Protein AF-A0A536EHP5-F1 (afdb_monomer)

Sequence (243 aa):
MDPLGVLEAVVALAIYPGGVFLAGLVVFAGRLARAPRWHAPRPRELAGLITIDLAVAGAPLPASPAGTLPPTAGTAPDLVVVALLVAASVVLVAPRRWDSRRLLSAAGATTAAALAVIATASLALTTITAHPGGEVAAVRAIAALAVLVAAPLLCGSPAGPQPGRRAALTGMALLGLSLLVPAGLAGWAAVAGAAAAGGATVAYVVVVSSTHALLARMQTLLSAACGALGAAAIVVVLVAGRA

Foldseek 3Di:
DDPVQVVVLVVLVVVPPLVVLLVVLLVLLCVLLVADAADDADPLLVLLSVLLSSLSLLALAQVRCLVVPDPPPDDRRFQVSSLVSLLSSLCSQPDVDDDPLLVLLNLLLVLLVVLLCVLQVDRHNLSSLAPDDPLSLVSLLLNLVSLLLSLCVSLPAPRHNHSSSSSSSLSSNLRSLSSNQHRPQDDVRSVVRNVVSSVSSSVSSSVCNNCVVVCVVCSNVSSVSSNVSSVVSVVSSVVVVVD

Nearest PDB structures (foldseek):
  5oge-assembly1_A  TM=2.491E-01  e=3.986E+00  Saccharomyces cerevisiae S288C
  6vbg-assembly2_B  TM=1.884E-01  e=2.670E+00  Escherichia coli

pLDDT: mean 76.88, std 14.07, range [38.16, 93.0]

Structure (mmCIF, N/CA/C/O backbone):
data_AF-A0A536EHP5-F1
#
_entry.id   AF-A0A536EHP5-F1
#
loop_
_atom_site.group_PDB
_atom_site.id
_atom_site.type_symbol
_atom_site.label_atom_id
_atom_site.label_alt_id
_atom_site.label_comp_id
_atom_site.label_asym_id
_atom_site.label_entity_id
_atom_site.label_seq_id
_atom_site.pdbx_PDB_ins_code
_atom_site.Cartn_x
_atom_site.Cartn_y
_atom_site.Cartn_z
_atom_site.occupancy
_atom_site.B_iso_or_equiv
_atom_site.auth_seq_id
_atom_site.auth_comp_id
_atom_site.auth_asym_id
_atom_site.auth_atom_id
_atom_site.pdbx_PDB_model_num
ATOM 1 N N . MET A 1 1 ? 25.561 -1.263 10.257 1.00 42.75 1 MET A N 1
ATOM 2 C CA . MET A 1 1 ? 24.633 -0.195 9.833 1.00 42.75 1 MET A CA 1
ATOM 3 C C . MET A 1 1 ? 25.493 1.003 9.502 1.00 42.75 1 MET A C 1
ATOM 5 O O . MET A 1 1 ? 26.267 1.399 10.363 1.00 42.75 1 MET A O 1
ATOM 9 N N . ASP A 1 2 ? 25.453 1.473 8.259 1.00 48.19 2 ASP A N 1
ATOM 10 C CA . ASP A 1 2 ? 26.321 2.555 7.792 1.00 48.19 2 ASP A CA 1
ATOM 11 C C . ASP A 1 2 ? 25.795 3.911 8.313 1.00 48.19 2 ASP A C 1
ATOM 13 O O . ASP A 1 2 ? 24.655 4.270 7.997 1.00 48.19 2 ASP A O 1
ATOM 17 N N . PRO A 1 3 ? 26.548 4.648 9.152 1.00 43.66 3 PRO A N 1
ATOM 18 C CA . PRO A 1 3 ? 26.120 5.944 9.682 1.00 43.66 3 PRO A CA 1
ATOM 19 C C . PRO A 1 3 ? 25.857 6.985 8.582 1.00 43.66 3 PRO A C 1
ATOM 21 O O . PRO A 1 3 ? 25.035 7.881 8.781 1.00 43.66 3 PRO A O 1
ATOM 24 N N . LEU A 1 4 ? 26.483 6.836 7.410 1.00 43.31 4 LEU A N 1
ATOM 25 C CA . LEU A 1 4 ? 26.225 7.671 6.235 1.00 43.31 4 LEU A CA 1
ATOM 26 C C . LEU A 1 4 ? 24.824 7.448 5.656 1.00 43.31 4 LEU A C 1
ATOM 28 O O . LEU A 1 4 ? 24.147 8.421 5.342 1.00 43.31 4 LEU A O 1
ATOM 32 N N . GLY A 1 5 ? 24.334 6.206 5.622 1.00 41.91 5 GLY A N 1
ATOM 33 C CA . GLY A 1 5 ? 22.981 5.900 5.139 1.00 41.91 5 GLY A CA 1
ATOM 34 C C . GLY A 1 5 ? 21.873 6.469 6.034 1.00 41.91 5 GLY A C 1
ATOM 35 O O . GLY A 1 5 ? 20.803 6.839 5.554 1.00 41.91 5 GLY A O 1
ATOM 36 N N . VAL A 1 6 ? 22.131 6.604 7.341 1.00 47.50 6 VAL A N 1
ATOM 37 C CA . VAL A 1 6 ? 21.204 7.275 8.271 1.00 47.50 6 VAL A CA 1
ATOM 38 C C . VAL A 1 6 ? 21.212 8.788 8.044 1.00 47.50 6 VAL A C 1
ATOM 40 O O . VAL A 1 6 ? 20.149 9.406 8.035 1.00 47.50 6 VAL A O 1
ATOM 43 N N . LEU A 1 7 ? 22.385 9.387 7.819 1.00 42.97 7 LEU A N 1
ATOM 44 C CA . LEU A 1 7 ? 22.509 10.814 7.520 1.00 42.97 7 LEU A CA 1
ATOM 45 C C . LEU A 1 7 ? 21.879 11.166 6.162 1.00 42.97 7 LEU A C 1
ATOM 47 O O . LEU A 1 7 ? 21.169 12.160 6.071 1.00 42.97 7 LEU A O 1
ATOM 51 N N . GLU A 1 8 ? 22.052 10.327 5.139 1.00 43.50 8 GLU A N 1
ATOM 52 C CA . GLU A 1 8 ? 21.390 10.475 3.838 1.00 43.50 8 GLU A CA 1
ATOM 53 C C . GLU A 1 8 ? 19.871 10.329 3.944 1.00 43.50 8 GLU A C 1
ATOM 55 O O . GLU A 1 8 ? 19.158 11.108 3.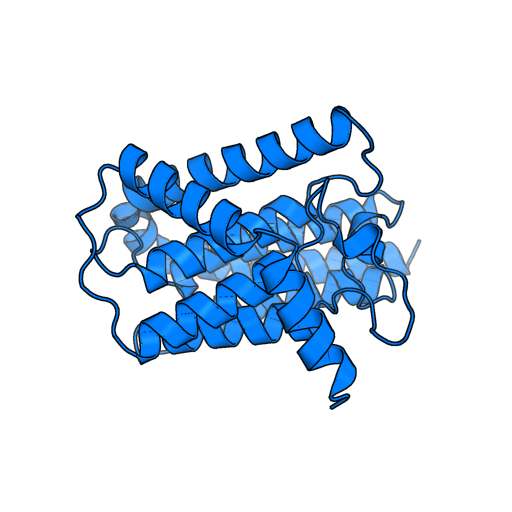325 1.00 43.50 8 GLU A O 1
ATOM 60 N N . ALA A 1 9 ? 19.349 9.420 4.774 1.00 44.44 9 ALA A N 1
ATOM 61 C CA . ALA A 1 9 ? 17.911 9.334 5.038 1.00 44.44 9 ALA A CA 1
ATOM 62 C C . ALA A 1 9 ? 17.370 10.600 5.731 1.00 44.44 9 ALA A C 1
ATOM 64 O O . ALA A 1 9 ? 16.273 11.055 5.412 1.00 44.44 9 ALA A O 1
ATOM 65 N N . VAL A 1 10 ? 18.145 11.206 6.638 1.00 52.22 10 VAL A N 1
ATOM 66 C CA . VAL A 1 10 ? 17.804 12.479 7.302 1.00 52.22 10 VAL A CA 1
ATOM 67 C C . VAL A 1 10 ? 17.894 13.665 6.333 1.00 52.22 10 VAL A C 1
ATOM 69 O O . VAL A 1 10 ? 17.055 14.561 6.371 1.00 52.22 10 VAL A O 1
ATOM 72 N N . VAL A 1 11 ? 18.870 13.671 5.427 1.00 48.75 11 VAL A N 1
ATOM 73 C CA . VAL A 1 11 ? 19.015 14.700 4.389 1.00 48.75 11 VAL A CA 1
ATOM 74 C C . VAL A 1 11 ? 17.947 14.535 3.302 1.00 48.75 11 VAL A C 1
ATOM 76 O O . VAL A 1 11 ? 17.366 15.524 2.871 1.00 48.75 11 VAL A O 1
ATOM 79 N N . ALA A 1 12 ? 17.587 13.308 2.926 1.00 47.28 12 ALA A N 1
ATOM 80 C CA . ALA A 1 12 ? 16.446 13.015 2.064 1.00 47.28 12 ALA A CA 1
ATOM 81 C C . ALA A 1 12 ? 15.121 13.420 2.730 1.00 47.28 12 ALA A C 1
ATOM 83 O O . ALA A 1 12 ? 14.252 13.945 2.047 1.00 47.28 12 ALA A O 1
ATOM 84 N N . LEU A 1 13 ? 14.990 13.276 4.054 1.00 47.19 13 LEU A N 1
ATOM 85 C CA . LEU A 1 13 ? 13.863 13.807 4.832 1.00 47.19 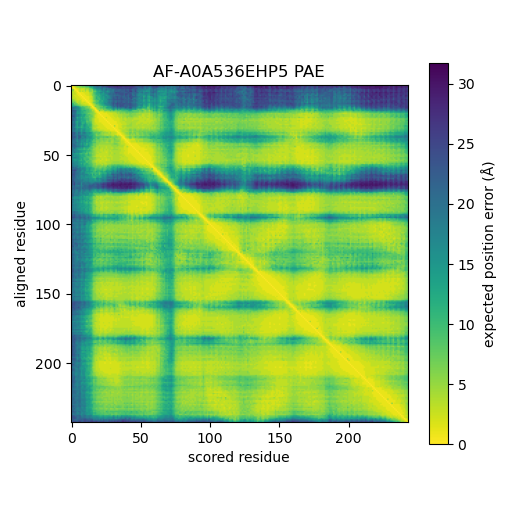13 LEU A CA 1
ATOM 86 C C . LEU A 1 13 ? 13.824 15.350 4.824 1.00 47.19 13 LEU A C 1
ATOM 88 O O . LEU A 1 13 ? 12.747 15.940 4.849 1.00 47.19 13 LEU A O 1
ATOM 92 N N . ALA A 1 14 ? 14.987 16.009 4.773 1.00 46.22 14 ALA A N 1
ATOM 93 C CA . ALA A 1 14 ? 15.103 17.469 4.720 1.00 46.22 14 ALA A CA 1
ATOM 94 C C . ALA A 1 14 ? 14.910 18.054 3.304 1.00 46.22 14 ALA A C 1
ATOM 96 O O . ALA A 1 14 ? 14.426 19.176 3.169 1.00 46.22 14 ALA A O 1
ATOM 97 N N . ILE A 1 15 ? 15.283 17.312 2.255 1.00 44.66 15 ILE A N 1
ATOM 98 C CA . ILE A 1 15 ? 15.249 17.749 0.848 1.00 44.66 15 ILE A CA 1
ATOM 99 C C . ILE A 1 15 ? 13.976 17.272 0.135 1.00 44.66 15 ILE A C 1
ATOM 101 O O . ILE A 1 15 ? 13.478 17.961 -0.757 1.00 44.66 15 ILE A O 1
ATOM 105 N N . TYR A 1 16 ? 13.420 16.121 0.522 1.00 52.09 16 TYR A N 1
ATOM 106 C CA . TYR A 1 16 ? 12.213 15.568 -0.076 1.00 52.09 16 TYR A CA 1
ATOM 107 C C . TYR A 1 16 ? 11.035 15.620 0.895 1.00 52.09 16 TYR A C 1
ATOM 109 O O . TYR A 1 16 ? 11.045 14.965 1.938 1.00 52.09 16 TYR A O 1
ATOM 117 N N . PRO A 1 17 ? 9.954 16.327 0.542 1.00 53.06 17 PRO A N 1
ATOM 118 C CA . PRO A 1 17 ? 8.811 16.481 1.412 1.00 53.06 17 PRO A CA 1
ATOM 119 C C . PRO A 1 17 ? 7.884 15.257 1.291 1.00 53.06 17 PRO A C 1
ATOM 121 O O . PRO A 1 17 ? 6.675 15.415 1.142 1.00 53.06 17 PRO A O 1
ATOM 124 N N . GLY A 1 18 ? 8.428 14.032 1.350 1.00 55.44 18 GLY A N 1
ATOM 125 C CA . GLY A 1 18 ? 7.653 12.783 1.383 1.00 55.44 18 GLY A CA 1
ATOM 126 C C . GLY A 1 18 ? 6.632 12.801 2.523 1.00 55.44 18 GLY A C 1
ATOM 127 O O . GLY A 1 18 ? 5.462 12.473 2.315 1.00 55.44 18 GLY A O 1
ATOM 128 N N . GLY A 1 19 ? 7.033 13.364 3.664 1.00 62.31 19 GLY A N 1
ATOM 129 C CA . GLY A 1 19 ? 6.160 13.607 4.806 1.00 62.31 19 GLY A CA 1
ATOM 130 C C . GLY A 1 19 ? 5.128 14.691 4.586 1.00 62.31 19 GLY A C 1
ATOM 131 O O . GLY A 1 19 ? 4.012 14.560 5.077 1.00 62.31 19 GLY A O 1
ATOM 132 N N . VAL A 1 20 ? 5.422 15.724 3.793 1.00 66.81 20 VAL A N 1
ATOM 133 C CA . VAL A 1 20 ? 4.422 16.748 3.441 1.00 66.81 20 VAL A CA 1
ATOM 134 C C . VAL A 1 20 ? 3.433 16.200 2.420 1.00 66.81 20 VAL A C 1
ATOM 136 O O . VAL A 1 20 ? 2.243 16.477 2.528 1.00 66.81 20 VAL A O 1
ATOM 139 N N . PHE A 1 21 ? 3.892 15.399 1.456 1.00 71.06 21 PHE A N 1
ATOM 140 C CA . PHE A 1 21 ? 3.025 14.732 0.492 1.00 71.06 21 PHE A CA 1
ATOM 141 C C . PHE A 1 21 ? 2.098 13.754 1.212 1.00 71.06 21 PHE A C 1
ATOM 143 O O . PHE A 1 21 ? 0.878 13.856 1.085 1.00 71.06 21 PHE A O 1
ATOM 150 N N . LEU A 1 22 ? 2.652 12.883 2.060 1.00 77.19 22 LEU A N 1
ATOM 151 C CA . LEU A 1 22 ? 1.877 11.975 2.896 1.00 77.19 22 LEU A CA 1
ATOM 152 C C . LEU A 1 22 ? 0.925 12.742 3.822 1.00 77.19 22 LEU A C 1
ATOM 154 O O . LEU A 1 22 ? -0.260 12.421 3.867 1.00 77.19 22 LEU A O 1
ATOM 158 N N . ALA A 1 23 ? 1.392 13.782 4.516 1.00 78.38 23 ALA A N 1
ATOM 159 C CA . ALA A 1 23 ? 0.546 14.614 5.370 1.00 78.38 23 ALA A CA 1
ATOM 160 C C . ALA A 1 23 ? -0.586 15.273 4.573 1.00 78.38 23 ALA A C 1
ATOM 162 O O . ALA A 1 23 ? -1.730 15.277 5.027 1.00 78.38 23 ALA A O 1
ATOM 163 N N . GLY A 1 24 ? -0.298 15.769 3.370 1.00 81.12 24 GLY A N 1
ATOM 164 C CA . GLY A 1 24 ? -1.276 16.323 2.442 1.00 81.12 24 GLY A CA 1
ATOM 165 C C . GLY A 1 24 ? -2.348 15.302 2.074 1.00 81.12 24 GLY A C 1
ATOM 166 O O . GLY A 1 24 ? -3.536 15.588 2.228 1.00 81.12 24 GLY A O 1
ATOM 167 N N . LEU A 1 25 ? -1.949 14.088 1.682 1.00 84.25 25 LEU A N 1
ATOM 168 C CA . LEU A 1 25 ? -2.874 12.992 1.380 1.00 84.25 25 LEU A CA 1
ATOM 169 C C . LEU A 1 25 ? -3.725 12.617 2.597 1.00 84.25 25 LEU A C 1
ATOM 171 O O . LEU A 1 25 ? -4.942 12.489 2.477 1.00 84.25 25 LEU A O 1
ATOM 175 N N . VAL A 1 26 ? -3.112 12.489 3.776 1.00 84.62 26 VAL A N 1
ATOM 176 C CA . VAL A 1 26 ? -3.806 12.143 5.024 1.00 84.62 26 VAL A CA 1
ATOM 177 C C . VAL A 1 26 ? -4.832 13.221 5.395 1.00 84.62 26 VAL A C 1
ATOM 179 O O . VAL A 1 26 ? -5.967 12.900 5.761 1.00 84.62 26 VAL A O 1
ATOM 182 N N . VAL A 1 27 ? -4.471 14.504 5.284 1.00 85.50 27 VAL A N 1
ATOM 183 C CA . VAL A 1 27 ? -5.372 15.635 5.555 1.00 85.50 27 VAL A CA 1
ATOM 184 C C . VAL A 1 27 ? -6.509 15.675 4.536 1.00 85.50 27 VAL A C 1
ATOM 186 O O . VAL A 1 27 ? -7.670 15.817 4.923 1.00 85.50 27 VAL A O 1
ATOM 189 N N . PHE A 1 28 ? -6.203 15.528 3.248 1.00 85.88 28 PHE A N 1
ATOM 190 C CA . PHE A 1 28 ? -7.188 15.615 2.174 1.00 85.88 28 PHE A CA 1
ATOM 191 C C . PHE A 1 28 ? -8.177 14.443 2.215 1.00 85.88 28 PHE A C 1
ATOM 193 O O . PHE A 1 28 ? -9.391 14.659 2.223 1.00 85.88 28 PHE A O 1
ATOM 200 N N . ALA A 1 29 ? -7.678 13.215 2.371 1.00 84.81 29 ALA A N 1
ATOM 201 C CA . ALA A 1 29 ? -8.506 12.031 2.569 1.00 84.81 29 ALA A CA 1
ATOM 202 C C . ALA A 1 29 ? -9.351 12.137 3.846 1.00 84.81 29 ALA A C 1
ATOM 204 O O . ALA A 1 29 ? -10.539 11.825 3.825 1.00 84.81 29 ALA A O 1
ATOM 205 N N . GLY A 1 30 ? -8.778 12.638 4.946 1.00 82.44 30 GLY A N 1
ATOM 206 C CA . GLY A 1 30 ? -9.507 12.862 6.194 1.00 82.44 30 GLY A CA 1
ATOM 207 C C . GLY A 1 30 ? -10.654 13.866 6.049 1.00 82.44 30 GLY A C 1
ATOM 208 O O . GLY A 1 30 ? -11.739 13.632 6.583 1.00 82.44 30 GLY A O 1
ATOM 209 N N . ARG A 1 31 ? -10.442 14.955 5.300 1.00 85.62 31 ARG A N 1
ATOM 210 C CA . ARG A 1 31 ? -11.486 15.946 4.998 1.00 85.62 31 ARG A CA 1
ATOM 211 C C . ARG A 1 31 ? -12.605 15.347 4.148 1.00 85.62 31 ARG A C 1
ATOM 213 O O . ARG A 1 31 ? -13.770 15.494 4.508 1.00 85.62 31 ARG A O 1
ATOM 220 N N . LEU A 1 32 ? -12.265 14.641 3.070 1.00 87.12 32 LEU A N 1
ATOM 221 C CA . LEU A 1 32 ? -13.251 14.010 2.184 1.00 87.12 32 LEU A CA 1
ATOM 222 C C . LEU A 1 32 ? -14.043 12.899 2.881 1.00 87.12 32 LEU A C 1
ATOM 224 O O . LEU A 1 32 ? -15.253 12.797 2.705 1.00 87.12 32 LEU A O 1
ATOM 228 N N . ALA A 1 33 ? -13.386 12.121 3.740 1.00 82.75 33 ALA A N 1
ATOM 229 C CA . ALA A 1 33 ? -14.023 11.090 4.551 1.00 82.75 33 ALA A CA 1
ATOM 230 C C . ALA A 1 33 ? -14.828 11.649 5.743 1.00 82.75 33 ALA A C 1
ATOM 232 O O . ALA A 1 33 ? -15.338 10.864 6.541 1.00 82.75 33 ALA A O 1
ATOM 233 N N . ARG A 1 34 ? -14.924 12.983 5.898 1.00 84.44 34 ARG A N 1
ATOM 234 C CA . ARG A 1 34 ? -15.576 13.674 7.032 1.00 84.44 34 ARG A CA 1
ATOM 235 C C . ARG A 1 34 ? -15.114 13.147 8.388 1.00 84.44 34 ARG A C 1
ATOM 237 O O . ARG A 1 34 ? -15.888 12.994 9.332 1.00 84.44 34 ARG A O 1
ATOM 244 N N . ALA A 1 35 ? -13.836 12.821 8.462 1.00 80.94 35 ALA A N 1
ATOM 245 C CA . ALA A 1 35 ? -13.298 12.085 9.576 1.00 80.94 35 ALA A CA 1
ATOM 246 C C . ALA A 1 35 ? -13.104 13.025 10.788 1.00 80.94 35 ALA A C 1
ATOM 248 O O . ALA A 1 35 ? -12.778 14.203 10.606 1.00 80.94 35 ALA A O 1
ATOM 249 N N . PRO A 1 36 ? -13.284 12.543 12.033 1.00 80.19 36 PRO A N 1
ATOM 250 C CA . PRO A 1 36 ? -13.193 13.387 13.221 1.00 80.19 36 PRO A CA 1
ATOM 251 C C . PRO A 1 36 ? -11.824 14.066 13.335 1.00 80.19 36 PRO A C 1
ATOM 253 O O . PRO A 1 36 ? -10.807 13.522 12.871 1.00 80.19 36 PRO A O 1
ATOM 256 N N . ARG A 1 37 ? -11.822 15.248 13.972 1.00 79.19 37 ARG A N 1
ATOM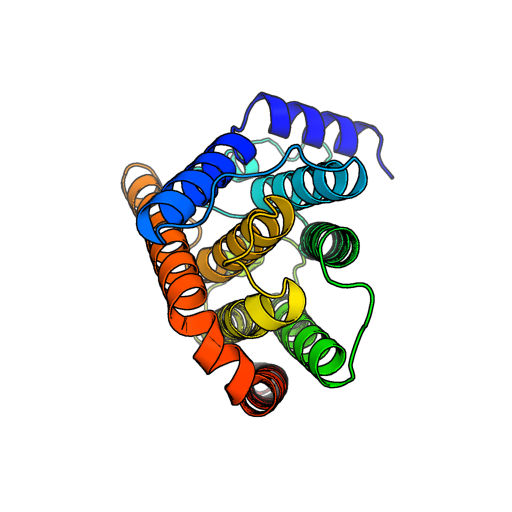 257 C CA . ARG A 1 37 ? -10.609 16.017 14.285 1.00 79.19 37 ARG A CA 1
ATOM 258 C C . ARG A 1 37 ? -9.656 15.165 15.121 1.00 79.19 37 ARG A C 1
ATOM 260 O O . ARG A 1 37 ? -10.090 14.386 15.970 1.00 79.19 37 ARG A O 1
ATOM 267 N N . TRP A 1 38 ? -8.363 15.313 14.853 1.00 80.56 38 TRP A N 1
ATOM 268 C CA . TRP A 1 38 ? -7.336 14.524 15.522 1.00 80.56 38 TRP A CA 1
ATOM 269 C C . TRP A 1 38 ? -7.232 14.870 16.997 1.00 80.56 38 TRP A C 1
ATOM 271 O O . TRP A 1 38 ? -7.558 15.974 17.434 1.00 80.56 38 TRP A O 1
ATOM 281 N N . HIS A 1 39 ? -6.740 13.903 17.754 1.00 81.81 39 HIS A N 1
ATOM 282 C CA . HIS A 1 39 ? -6.236 14.144 19.094 1.00 81.81 39 HIS A CA 1
ATOM 283 C C . HIS A 1 39 ? -4.739 14.438 19.027 1.00 81.81 39 HIS A C 1
ATOM 285 O O . HIS A 1 39 ? -4.083 14.116 18.032 1.00 81.81 39 HIS A O 1
ATOM 291 N N . ALA A 1 40 ? -4.197 15.030 20.092 1.00 82.31 40 ALA A N 1
ATOM 292 C CA . ALA A 1 40 ? -2.754 15.161 20.231 1.00 82.31 40 ALA A CA 1
ATOM 293 C C . ALA A 1 40 ? -2.113 13.758 20.159 1.00 82.31 40 ALA A C 1
ATOM 295 O O . ALA A 1 40 ? -2.522 12.871 20.921 1.00 82.31 40 ALA A O 1
ATOM 296 N N . PRO A 1 41 ? -1.165 13.526 19.232 1.00 81.19 41 PRO A N 1
ATOM 297 C CA . PRO A 1 41 ? -0.592 12.206 19.026 1.00 81.19 41 PRO A CA 1
ATOM 298 C C . PRO A 1 41 ? 0.234 11.793 20.243 1.00 81.19 41 PRO A C 1
ATOM 300 O O . PRO A 1 41 ? 1.009 12.572 20.798 1.00 81.19 41 PRO A O 1
ATOM 303 N N . ARG A 1 42 ? 0.082 10.536 20.661 1.00 86.81 42 ARG A N 1
ATOM 304 C CA . ARG A 1 42 ? 0.903 9.966 21.742 1.00 86.81 42 ARG A CA 1
ATOM 305 C C . ARG A 1 42 ? 2.338 9.721 21.245 1.00 86.81 42 ARG A C 1
ATOM 307 O O . ARG A 1 42 ? 2.509 9.488 20.051 1.00 86.81 42 ARG A O 1
ATOM 314 N N . PRO A 1 43 ? 3.362 9.635 22.119 1.00 86.50 43 PRO A N 1
ATOM 315 C CA . PRO A 1 43 ? 4.749 9.374 21.699 1.00 86.50 43 PRO A CA 1
ATOM 316 C C . PRO A 1 43 ? 4.903 8.134 20.805 1.00 86.50 43 PRO A C 1
ATOM 318 O O . PRO A 1 43 ? 5.621 8.144 19.810 1.00 86.50 43 PRO A O 1
ATOM 321 N N . ARG A 1 44 ? 4.147 7.075 21.113 1.00 86.12 44 ARG A N 1
ATOM 322 C CA . ARG A 1 44 ? 4.092 5.853 20.302 1.00 86.12 44 ARG A CA 1
ATOM 323 C C . ARG A 1 44 ? 3.488 6.086 18.909 1.00 86.12 44 ARG A C 1
ATOM 325 O O . ARG A 1 44 ? 3.948 5.490 17.944 1.00 86.12 44 ARG A O 1
ATOM 332 N N . GLU A 1 45 ? 2.473 6.942 18.798 1.00 84.56 45 GLU A N 1
ATOM 333 C CA . GLU A 1 45 ? 1.868 7.308 17.511 1.00 84.56 45 GLU A CA 1
ATOM 334 C C . GLU A 1 45 ? 2.792 8.223 16.707 1.00 84.56 45 GLU A C 1
ATOM 336 O O . GLU A 1 45 ? 2.884 8.048 15.500 1.00 84.56 45 GLU A O 1
ATOM 341 N N . LEU A 1 46 ? 3.524 9.130 17.363 1.00 85.94 46 LEU A N 1
ATOM 342 C CA . LEU A 1 46 ? 4.569 9.940 16.729 1.00 85.94 46 LEU A CA 1
ATOM 343 C C . LEU A 1 46 ? 5.668 9.063 16.125 1.00 85.94 46 LEU A C 1
ATOM 345 O O . LEU A 1 46 ? 6.001 9.234 14.959 1.00 85.94 46 LEU A O 1
ATOM 349 N N . ALA A 1 47 ? 6.168 8.067 16.861 1.00 85.94 47 ALA A N 1
ATOM 350 C CA . ALA A 1 47 ? 7.120 7.101 16.312 1.00 85.94 47 ALA A CA 1
ATOM 351 C C . ALA A 1 47 ? 6.529 6.325 15.116 1.00 85.94 47 ALA A C 1
ATOM 353 O O . ALA A 1 47 ? 7.207 6.093 14.116 1.00 85.94 47 ALA A O 1
ATOM 354 N N . GLY A 1 48 ? 5.243 5.968 15.184 1.00 84.94 48 GLY A N 1
ATOM 355 C CA . GLY A 1 48 ? 4.516 5.352 14.072 1.00 84.94 48 GLY A CA 1
ATOM 356 C C . GLY A 1 48 ? 4.389 6.257 12.840 1.00 84.94 48 GLY A C 1
ATOM 357 O O . GLY A 1 48 ? 4.491 5.776 11.714 1.00 84.94 48 GLY A O 1
ATOM 358 N N . LEU A 1 49 ? 4.194 7.561 13.049 1.00 84.81 49 LEU A N 1
ATOM 359 C CA . LEU A 1 49 ? 4.140 8.576 11.996 1.00 84.81 49 LEU A CA 1
ATOM 360 C C . LEU A 1 49 ? 5.508 8.774 11.339 1.00 84.81 49 LEU A C 1
ATOM 362 O O . LEU A 1 49 ? 5.594 8.770 10.120 1.00 84.81 49 LEU A O 1
ATOM 366 N N . ILE A 1 50 ? 6.571 8.874 12.138 1.00 84.56 50 ILE A N 1
ATOM 367 C CA . ILE A 1 50 ? 7.944 9.017 11.637 1.00 84.56 50 ILE A CA 1
ATOM 368 C C . ILE A 1 50 ? 8.348 7.784 10.821 1.00 84.56 50 ILE A C 1
ATOM 370 O O . ILE A 1 50 ? 8.902 7.906 9.737 1.00 84.56 50 ILE A O 1
ATOM 374 N N . THR A 1 51 ? 8.040 6.580 11.307 1.00 85.56 51 THR A N 1
ATOM 375 C CA . THR A 1 51 ? 8.395 5.338 10.600 1.00 85.56 51 THR A CA 1
ATOM 376 C C . THR A 1 51 ? 7.665 5.181 9.268 1.00 85.56 51 THR A C 1
ATOM 378 O O . THR A 1 51 ? 8.299 4.797 8.288 1.00 85.56 51 THR A O 1
ATOM 381 N N . ILE A 1 52 ? 6.367 5.505 9.188 1.00 86.31 52 ILE A N 1
ATOM 382 C CA . ILE A 1 52 ? 5.657 5.452 7.899 1.00 86.31 52 ILE A CA 1
ATOM 383 C C . ILE A 1 52 ? 6.106 6.562 6.953 1.00 86.31 52 ILE A C 1
ATOM 385 O O . ILE A 1 52 ? 6.170 6.332 5.750 1.00 86.31 52 ILE A O 1
ATOM 389 N N . ASP A 1 53 ? 6.443 7.735 7.482 1.00 83.69 53 ASP A N 1
ATOM 390 C CA . ASP A 1 53 ? 6.985 8.829 6.687 1.00 83.69 53 ASP A CA 1
ATOM 391 C C . ASP A 1 53 ? 8.306 8.420 6.020 1.00 83.69 53 ASP A C 1
ATOM 393 O O . ASP A 1 53 ? 8.432 8.464 4.798 1.00 83.69 53 ASP A O 1
ATOM 397 N N . LEU A 1 54 ? 9.236 7.858 6.799 1.00 79.06 54 LEU A N 1
ATOM 398 C CA . LEU A 1 54 ? 10.487 7.301 6.278 1.00 79.06 54 LEU A CA 1
ATOM 399 C C . LEU A 1 54 ? 10.247 6.192 5.238 1.00 79.06 54 LEU A C 1
ATOM 401 O O . LEU A 1 54 ? 10.939 6.141 4.223 1.00 79.06 54 LEU A O 1
ATOM 405 N N . ALA A 1 55 ? 9.249 5.326 5.450 1.00 81.44 55 ALA A N 1
ATOM 406 C CA . ALA A 1 55 ? 8.896 4.287 4.481 1.00 81.44 55 ALA A CA 1
ATOM 407 C C . ALA A 1 55 ? 8.390 4.876 3.153 1.00 81.44 55 ALA A C 1
ATOM 409 O O . ALA A 1 55 ? 8.746 4.391 2.081 1.00 81.44 55 ALA A O 1
ATOM 410 N N . VAL A 1 56 ? 7.564 5.925 3.219 1.00 78.12 56 VAL A N 1
ATOM 411 C CA . VAL A 1 56 ? 7.006 6.612 2.047 1.00 78.12 56 VAL A CA 1
ATOM 412 C C . VAL A 1 56 ? 8.061 7.455 1.334 1.00 78.12 56 VAL A C 1
ATOM 414 O O . VAL A 1 56 ? 8.056 7.510 0.107 1.00 78.12 56 VAL A O 1
ATOM 417 N N . ALA A 1 57 ? 8.998 8.059 2.064 1.00 73.31 57 ALA A N 1
ATOM 418 C CA . ALA A 1 57 ? 10.151 8.733 1.476 1.00 73.31 57 ALA A CA 1
ATOM 419 C C . ALA A 1 57 ? 11.012 7.763 0.642 1.00 73.31 57 ALA A C 1
ATOM 421 O O . ALA A 1 57 ? 11.534 8.148 -0.401 1.00 73.31 57 ALA A O 1
ATOM 422 N N . GLY A 1 58 ? 11.089 6.493 1.057 1.00 69.19 58 GLY A N 1
ATOM 423 C CA . GLY A 1 58 ? 11.721 5.409 0.299 1.00 69.19 58 GLY A CA 1
ATOM 424 C C . GLY A 1 58 ? 10.874 4.830 -0.845 1.00 69.19 58 GLY A C 1
ATOM 425 O O . GLY A 1 58 ? 11.343 3.945 -1.557 1.00 69.19 58 GLY A O 1
ATOM 426 N N . ALA A 1 59 ? 9.634 5.284 -1.048 1.00 68.19 59 ALA A N 1
ATOM 427 C CA . ALA A 1 59 ? 8.780 4.773 -2.116 1.00 68.19 59 ALA A CA 1
ATOM 428 C C . ALA A 1 59 ? 9.275 5.233 -3.504 1.00 68.19 59 ALA A C 1
ATOM 430 O O . ALA A 1 59 ? 9.621 6.407 -3.674 1.00 68.19 59 ALA A O 1
ATOM 431 N N . PRO A 1 60 ? 9.220 4.371 -4.538 1.00 59.47 60 PRO A N 1
ATOM 432 C CA . PRO A 1 60 ? 9.562 4.717 -5.916 1.00 59.47 60 PRO A CA 1
ATOM 433 C C . PRO A 1 60 ? 8.413 5.499 -6.571 1.00 59.47 60 PRO A C 1
ATOM 435 O O . PRO A 1 60 ? 7.836 5.072 -7.568 1.00 59.47 60 PRO A O 1
ATOM 438 N N . LEU A 1 61 ? 8.019 6.629 -5.985 1.00 64.25 61 LEU A N 1
ATOM 439 C CA . LEU A 1 61 ? 7.036 7.513 -6.602 1.00 64.25 61 LEU A CA 1
ATOM 440 C C . LEU A 1 61 ? 7.683 8.259 -7.779 1.00 64.25 61 LEU A C 1
ATOM 442 O O . LEU A 1 61 ? 8.827 8.710 -7.658 1.00 64.25 61 LEU A O 1
ATOM 446 N N . PRO A 1 62 ? 6.974 8.437 -8.907 1.00 54.59 62 PRO A N 1
ATOM 447 C CA . PRO A 1 62 ? 7.452 9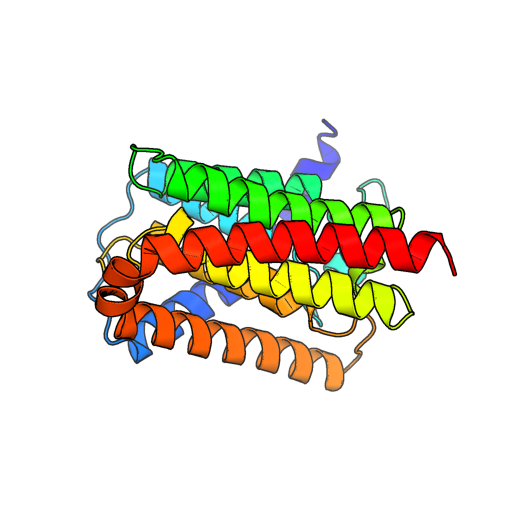.309 -9.973 1.00 54.59 62 PRO A CA 1
ATOM 448 C C . PRO A 1 62 ? 7.681 10.720 -9.423 1.00 54.59 62 PRO A C 1
ATOM 450 O O . PRO A 1 62 ? 6.884 11.200 -8.621 1.00 54.59 62 PRO A O 1
ATOM 453 N N . ALA A 1 63 ? 8.764 11.373 -9.848 1.00 50.50 63 ALA A N 1
ATOM 454 C CA . ALA A 1 63 ? 9.252 12.645 -9.297 1.00 50.50 63 ALA A CA 1
ATOM 455 C C . ALA A 1 63 ? 9.836 12.583 -7.865 1.00 50.50 63 ALA A C 1
ATOM 457 O O . ALA A 1 63 ? 10.159 13.628 -7.300 1.00 50.50 63 ALA A O 1
ATOM 458 N N . SER A 1 64 ? 10.057 11.385 -7.307 1.00 54.72 64 SER A N 1
ATOM 459 C CA . SER A 1 64 ? 10.915 11.224 -6.129 1.00 54.72 64 SER A CA 1
ATOM 460 C C . SER A 1 64 ? 12.396 11.433 -6.492 1.00 54.72 64 SER A C 1
ATOM 462 O O . SER A 1 64 ? 12.887 10.793 -7.427 1.00 54.72 64 SER A O 1
ATOM 464 N N . PRO A 1 65 ? 13.152 12.267 -5.749 1.00 47.78 65 PRO A N 1
ATOM 465 C CA . PRO A 1 65 ? 14.581 12.476 -5.938 1.00 47.78 65 PRO A CA 1
ATOM 466 C C . PRO A 1 65 ? 15.398 11.245 -5.533 1.00 47.78 65 PRO A C 1
ATOM 468 O O . PRO A 1 65 ? 16.601 11.225 -5.773 1.00 47.78 65 PRO A O 1
ATOM 471 N N . ALA A 1 66 ? 14.770 10.191 -4.989 1.00 50.78 66 ALA A N 1
ATOM 472 C CA . ALA A 1 66 ? 15.418 8.902 -4.746 1.00 50.78 66 ALA A CA 1
ATOM 473 C C . ALA A 1 66 ? 16.043 8.299 -6.021 1.00 50.78 66 ALA A C 1
ATOM 475 O O . ALA A 1 66 ? 16.974 7.508 -5.924 1.00 50.78 66 ALA A O 1
ATOM 476 N N . GLY A 1 67 ? 15.560 8.682 -7.211 1.00 46.06 67 GLY A N 1
ATOM 477 C CA . GLY A 1 67 ? 16.159 8.290 -8.491 1.00 46.06 67 GLY A CA 1
ATOM 478 C C . GLY A 1 67 ? 17.324 9.170 -8.970 1.00 46.06 67 GLY A C 1
ATOM 479 O O . GLY A 1 67 ? 18.012 8.781 -9.907 1.00 46.06 67 GLY A O 1
ATOM 480 N N . THR A 1 68 ? 17.540 10.347 -8.372 1.00 44.75 68 THR A N 1
ATOM 481 C CA . THR A 1 68 ? 18.549 11.340 -8.802 1.00 44.75 68 THR A CA 1
ATOM 482 C C . THR A 1 68 ? 19.652 11.580 -7.776 1.00 44.75 68 THR A C 1
ATOM 484 O O . THR A 1 68 ? 20.630 12.259 -8.083 1.00 44.75 68 THR A O 1
ATOM 487 N N . LEU A 1 69 ? 19.503 11.058 -6.557 1.00 43.25 69 LEU A N 1
ATOM 488 C CA . LEU A 1 69 ? 20.590 11.032 -5.586 1.00 43.25 69 LEU A CA 1
ATOM 489 C C . LEU A 1 69 ? 21.647 10.038 -6.091 1.00 43.25 69 LEU A C 1
ATOM 491 O O . LEU A 1 69 ? 21.297 8.902 -6.423 1.00 43.25 69 LEU A O 1
ATOM 495 N N . PRO A 1 70 ? 22.917 10.455 -6.228 1.00 39.41 70 PRO A N 1
ATOM 496 C CA . PRO A 1 70 ? 23.953 9.560 -6.713 1.00 39.41 70 PRO A CA 1
ATOM 497 C C . PRO A 1 70 ? 24.077 8.363 -5.758 1.00 39.41 70 PRO A C 1
ATOM 499 O O . PRO A 1 70 ? 23.972 8.549 -4.544 1.00 39.41 70 PRO A O 1
ATOM 502 N N . PRO A 1 71 ? 24.341 7.140 -6.251 1.00 49.72 71 PRO A N 1
ATOM 503 C CA . PRO A 1 71 ? 24.761 6.055 -5.383 1.00 49.72 71 PRO A CA 1
ATOM 504 C C . PRO A 1 71 ? 26.211 6.339 -4.980 1.00 49.72 71 PRO A C 1
ATOM 506 O O . PRO A 1 71 ? 27.141 5.774 -5.545 1.00 49.72 71 PRO A O 1
ATOM 509 N N . THR A 1 72 ? 26.440 7.283 -4.069 1.00 43.34 72 THR A N 1
ATOM 510 C CA . THR A 1 72 ? 27.799 7.561 -3.582 1.00 43.34 72 THR A CA 1
ATOM 511 C C . THR A 1 72 ? 28.215 6.625 -2.452 1.00 43.34 72 THR A C 1
ATOM 513 O O . THR A 1 72 ? 29.412 6.447 -2.256 1.00 43.34 72 THR A O 1
ATOM 516 N N . ALA A 1 73 ? 27.264 5.959 -1.783 1.00 38.16 73 ALA A N 1
ATOM 517 C CA . ALA A 1 73 ? 27.517 4.816 -0.890 1.00 38.16 73 ALA A CA 1
ATOM 518 C C . ALA A 1 73 ? 26.239 4.077 -0.426 1.00 38.16 73 ALA A C 1
ATOM 520 O O . ALA A 1 73 ? 26.333 2.950 0.056 1.00 38.16 73 ALA A O 1
ATOM 521 N N . GLY A 1 74 ? 25.048 4.676 -0.553 1.00 40.75 74 GLY A N 1
ATOM 522 C CA . GLY A 1 74 ? 23.786 4.081 -0.108 1.00 40.75 74 GLY A CA 1
ATOM 523 C C . GLY A 1 74 ? 23.089 3.245 -1.183 1.00 40.75 74 GLY A C 1
ATOM 524 O O . GLY A 1 74 ? 22.903 3.685 -2.318 1.00 40.75 74 GLY A O 1
ATOM 525 N N . THR A 1 75 ? 22.666 2.032 -0.828 1.00 46.47 75 THR A N 1
ATOM 526 C CA . THR A 1 75 ? 21.753 1.213 -1.637 1.00 46.47 75 THR A CA 1
ATOM 527 C C . THR A 1 75 ? 20.476 1.998 -1.947 1.00 46.47 75 THR A C 1
ATOM 529 O O . THR A 1 75 ? 19.883 2.580 -1.037 1.00 46.47 75 THR A O 1
ATOM 532 N N . ALA A 1 76 ? 20.026 1.968 -3.208 1.00 52.94 76 ALA A N 1
ATOM 533 C CA . ALA A 1 76 ? 18.664 2.343 -3.608 1.00 52.94 76 ALA A CA 1
ATOM 534 C C . ALA A 1 76 ? 17.627 1.815 -2.592 1.00 52.94 76 ALA A C 1
ATOM 536 O O . ALA A 1 76 ? 17.902 0.788 -1.966 1.00 52.94 76 ALA A O 1
ATOM 537 N N . PRO A 1 77 ? 16.452 2.458 -2.417 1.00 59.84 77 PRO A N 1
ATOM 538 C CA . PRO A 1 77 ? 15.502 2.064 -1.378 1.00 59.84 77 PRO A CA 1
ATOM 539 C C . PRO A 1 77 ? 15.219 0.557 -1.420 1.00 59.84 77 PRO A C 1
ATOM 541 O O . PRO A 1 77 ? 14.653 0.035 -2.387 1.00 59.84 77 PRO A O 1
ATOM 544 N N . ASP A 1 78 ? 15.674 -0.126 -0.369 1.00 68.06 78 ASP A N 1
ATOM 545 C CA . ASP A 1 78 ? 15.570 -1.569 -0.198 1.00 68.06 78 ASP A CA 1
ATOM 546 C C . ASP A 1 78 ? 14.160 -1.907 0.293 1.00 68.06 78 ASP A C 1
ATOM 548 O O . ASP A 1 78 ? 13.686 -1.377 1.307 1.00 68.06 78 ASP A O 1
ATOM 552 N N . LEU A 1 79 ? 13.485 -2.807 -0.424 1.00 69.25 79 LEU A N 1
ATOM 553 C CA . LEU A 1 79 ? 12.162 -3.303 -0.068 1.00 69.25 79 LEU A CA 1
ATOM 554 C C . LEU A 1 79 ? 12.130 -3.862 1.358 1.00 69.25 79 LEU A C 1
ATOM 556 O O . LEU A 1 79 ? 11.119 -3.700 2.038 1.00 69.25 79 LEU A O 1
ATOM 560 N N . VAL A 1 80 ? 13.219 -4.467 1.841 1.00 74.88 80 VAL A N 1
ATOM 561 C CA . VAL A 1 80 ? 13.318 -4.976 3.217 1.00 74.88 80 VAL A CA 1
ATOM 562 C C . VAL A 1 80 ? 13.244 -3.831 4.218 1.00 74.88 80 VAL A C 1
ATOM 564 O O . VAL A 1 80 ? 12.475 -3.906 5.175 1.00 74.88 80 VAL A O 1
ATOM 567 N N . VAL A 1 81 ? 13.988 -2.748 3.990 1.00 76.44 81 VAL A N 1
ATOM 568 C CA . VAL A 1 81 ? 13.980 -1.573 4.873 1.00 76.44 81 VAL A CA 1
ATOM 569 C C . VAL A 1 81 ? 12.600 -0.917 4.872 1.00 76.44 81 VAL A C 1
ATOM 571 O O . VAL A 1 81 ? 12.049 -0.649 5.940 1.00 76.44 81 VAL A O 1
ATOM 574 N N . VAL A 1 82 ? 11.995 -0.731 3.695 1.00 78.50 82 VAL A N 1
ATOM 575 C CA . VAL A 1 82 ? 10.636 -0.179 3.574 1.00 78.50 82 VAL A CA 1
ATOM 576 C C . VAL A 1 82 ? 9.618 -1.081 4.279 1.00 78.50 82 VAL A C 1
ATOM 578 O O . VAL A 1 82 ? 8.804 -0.592 5.062 1.00 78.50 82 VAL A O 1
ATOM 581 N N . ALA A 1 83 ? 9.688 -2.399 4.081 1.00 81.44 83 ALA A N 1
ATOM 582 C CA . ALA A 1 83 ? 8.801 -3.358 4.733 1.00 81.44 83 ALA A CA 1
ATOM 583 C C . ALA A 1 83 ? 8.958 -3.348 6.261 1.00 81.44 83 ALA A C 1
ATOM 585 O O . ALA A 1 83 ? 7.955 -3.389 6.975 1.00 81.44 83 ALA A O 1
ATOM 586 N N . LEU A 1 84 ? 10.188 -3.237 6.776 1.00 84.38 84 LEU A N 1
ATOM 587 C CA . LEU A 1 84 ? 10.462 -3.126 8.210 1.00 84.38 84 LEU A CA 1
ATOM 588 C C . LEU A 1 84 ? 9.904 -1.827 8.800 1.00 84.38 84 LEU A C 1
ATOM 590 O O . LEU A 1 84 ? 9.303 -1.860 9.873 1.00 84.38 84 LEU A O 1
ATOM 594 N N . LEU A 1 85 ? 10.049 -0.699 8.104 1.00 85.94 85 LEU A N 1
ATOM 595 C CA . LEU A 1 85 ? 9.501 0.589 8.537 1.00 85.94 85 LEU A CA 1
ATOM 596 C C . LEU A 1 85 ? 7.965 0.588 8.538 1.00 85.94 85 LEU A C 1
ATOM 598 O O . LEU A 1 85 ? 7.348 1.051 9.501 1.00 85.94 85 LEU A O 1
ATOM 602 N N . VAL A 1 86 ? 7.336 -0.002 7.516 1.00 85.31 86 VAL A N 1
ATOM 603 C CA . VAL A 1 86 ? 5.879 -0.205 7.475 1.00 85.31 86 VAL A CA 1
ATOM 604 C C . VAL A 1 86 ? 5.431 -1.113 8.617 1.00 85.31 86 VAL A C 1
ATOM 606 O O . VAL A 1 86 ? 4.491 -0.773 9.337 1.00 85.31 86 VAL A O 1
ATOM 609 N N . ALA A 1 87 ? 6.111 -2.243 8.829 1.00 86.00 87 ALA A N 1
ATOM 610 C CA . ALA A 1 87 ? 5.800 -3.168 9.913 1.00 86.00 87 ALA A CA 1
ATOM 611 C C . ALA A 1 87 ? 5.935 -2.490 11.283 1.00 86.00 87 ALA A C 1
ATOM 613 O O . ALA A 1 87 ? 5.041 -2.622 12.122 1.00 86.00 87 ALA A O 1
ATOM 614 N N . ALA A 1 88 ? 6.998 -1.710 11.495 1.00 86.31 88 ALA A N 1
ATOM 615 C CA . ALA A 1 88 ? 7.196 -0.922 12.704 1.00 86.31 88 ALA A CA 1
ATOM 616 C C . ALA A 1 88 ? 6.047 0.072 12.909 1.00 86.31 88 ALA A C 1
ATOM 618 O O . ALA A 1 88 ? 5.448 0.093 13.985 1.00 86.31 88 ALA A O 1
ATOM 619 N N . SER A 1 89 ? 5.666 0.828 11.875 1.00 88.06 89 SER A N 1
ATOM 620 C CA . SER A 1 89 ? 4.537 1.759 11.950 1.00 88.06 89 SER A CA 1
ATOM 621 C C . SER A 1 89 ? 3.234 1.048 12.320 1.00 88.06 89 SER A C 1
ATOM 623 O O . SER A 1 89 ? 2.551 1.446 13.269 1.00 88.06 89 SER A O 1
ATOM 625 N N . VAL A 1 90 ? 2.923 -0.066 11.648 1.00 87.69 90 VAL A N 1
ATOM 626 C CA . VAL A 1 90 ? 1.743 -0.889 11.936 1.00 87.69 90 VAL A CA 1
ATOM 627 C C . VAL A 1 90 ? 1.771 -1.378 13.382 1.00 87.69 90 VAL A C 1
ATOM 629 O O . VAL A 1 90 ? 0.795 -1.187 14.095 1.00 87.69 90 VAL A O 1
ATOM 632 N N . VAL A 1 91 ? 2.874 -1.944 13.872 1.00 88.50 91 VAL A N 1
ATOM 633 C CA . VAL A 1 91 ? 2.984 -2.428 15.262 1.00 88.50 91 VAL A CA 1
ATOM 634 C C . VAL A 1 91 ? 2.823 -1.290 16.276 1.00 88.50 91 VAL A C 1
ATOM 636 O O . VAL A 1 91 ? 2.197 -1.464 17.329 1.00 88.50 91 VAL A O 1
ATOM 639 N N . LEU A 1 92 ? 3.358 -0.108 15.979 1.00 86.88 92 LEU A N 1
ATOM 640 C CA . LEU A 1 92 ? 3.276 1.056 16.858 1.00 86.88 92 LEU A CA 1
ATOM 641 C C . LEU A 1 92 ? 1.849 1.613 16.940 1.00 86.88 92 LEU A C 1
ATOM 643 O O . LEU A 1 92 ? 1.426 2.049 18.010 1.00 86.88 92 LEU A O 1
ATOM 647 N N . VAL A 1 93 ? 1.083 1.539 15.859 1.00 85.06 93 VAL A N 1
ATOM 648 C CA . VAL A 1 93 ? -0.206 2.228 15.712 1.00 85.06 93 VAL A CA 1
ATOM 649 C C . VAL A 1 93 ? -1.423 1.294 15.845 1.00 85.06 93 VAL A C 1
ATOM 651 O O . VAL A 1 93 ? -2.523 1.711 16.240 1.00 85.06 93 VAL A O 1
ATOM 654 N N . ALA A 1 94 ? -1.255 0.018 15.513 1.00 78.50 94 ALA A N 1
ATOM 655 C CA . ALA A 1 94 ? -2.318 -0.972 15.522 1.00 78.50 94 ALA A CA 1
ATOM 656 C C . ALA A 1 94 ? -2.754 -1.348 16.953 1.00 78.50 94 ALA A C 1
ATOM 658 O O . ALA A 1 94 ? -2.001 -1.197 17.920 1.00 78.50 94 ALA A O 1
ATOM 659 N N . PRO A 1 95 ? -3.990 -1.856 17.123 1.00 69.75 95 PRO A N 1
ATOM 660 C CA . PRO A 1 95 ? -4.424 -2.432 18.392 1.00 69.75 95 PRO A CA 1
ATOM 661 C C . PRO A 1 95 ? -3.494 -3.572 18.843 1.00 69.75 95 PRO A C 1
ATOM 663 O O . PRO A 1 95 ? -2.984 -4.330 18.023 1.00 69.75 95 PRO A O 1
ATOM 666 N N . ARG A 1 96 ? -3.297 -3.700 20.166 1.00 68.69 96 ARG A N 1
ATOM 667 C CA . ARG A 1 96 ? -2.312 -4.608 20.795 1.00 68.69 96 ARG A CA 1
ATOM 668 C C . ARG A 1 96 ? -2.528 -6.104 20.518 1.00 68.69 96 ARG A C 1
ATOM 670 O O . ARG A 1 96 ? -1.617 -6.881 20.775 1.00 68.69 96 ARG A O 1
ATOM 677 N N . ARG A 1 97 ? -3.708 -6.517 20.048 1.00 78.62 97 ARG A N 1
ATOM 678 C CA . ARG A 1 97 ? -4.032 -7.930 19.806 1.00 78.62 97 ARG A CA 1
ATOM 679 C C . ARG A 1 97 ? -3.790 -8.293 18.338 1.00 78.62 97 ARG A C 1
ATOM 681 O O . ARG A 1 97 ? -4.296 -7.628 17.431 1.00 78.62 97 ARG A O 1
ATOM 688 N N . TRP A 1 98 ? -2.990 -9.336 18.133 1.00 82.25 98 TRP A N 1
ATOM 689 C CA . TRP A 1 98 ? -2.714 -9.943 16.834 1.00 82.25 98 TRP A CA 1
ATOM 690 C C . TRP A 1 98 ? -3.515 -11.234 16.709 1.00 82.25 98 TRP A C 1
ATOM 692 O O . TRP A 1 98 ? -3.076 -12.295 17.139 1.00 82.25 98 TRP A O 1
ATOM 702 N 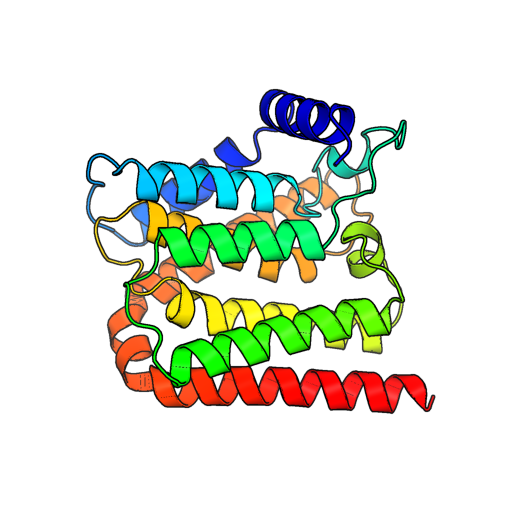N . ASP A 1 99 ? -4.710 -11.120 16.138 1.00 86.69 99 ASP A N 1
ATOM 703 C CA . ASP A 1 99 ? -5.549 -12.282 15.860 1.00 86.69 99 ASP A CA 1
ATOM 704 C C . ASP A 1 99 ? -5.011 -13.054 14.642 1.00 86.69 99 ASP A C 1
ATOM 706 O O . ASP A 1 99 ? -4.348 -12.482 13.769 1.00 86.69 99 ASP A O 1
ATOM 710 N N . SER A 1 100 ? -5.350 -14.341 14.527 1.00 86.25 100 SER A N 1
ATOM 711 C CA . SER A 1 100 ? -4.920 -15.216 13.420 1.00 86.25 100 SER A CA 1
ATOM 712 C C . SER A 1 100 ? -5.210 -14.630 12.033 1.00 86.25 100 SER A C 1
ATOM 714 O O . SER A 1 100 ? -4.401 -14.755 11.120 1.00 86.25 100 SER A O 1
ATOM 716 N N . ARG A 1 101 ? -6.321 -13.900 11.887 1.00 85.69 101 ARG A N 1
ATOM 717 C CA . ARG A 1 101 ? -6.701 -13.201 10.647 1.00 85.69 101 ARG A CA 1
ATOM 718 C C . ARG A 1 101 ? -5.703 -12.112 10.254 1.00 85.69 101 ARG A C 1
ATOM 720 O O . ARG A 1 101 ? -5.402 -11.958 9.075 1.00 85.69 101 ARG A O 1
ATOM 727 N N . ARG A 1 102 ? -5.178 -11.369 11.236 1.00 86.06 102 ARG A N 1
ATOM 728 C CA . ARG A 1 102 ? -4.171 -10.320 11.014 1.00 86.06 102 ARG A CA 1
ATOM 729 C C . ARG A 1 102 ? -2.832 -10.924 10.630 1.00 86.06 102 ARG A C 1
ATOM 731 O O . ARG A 1 102 ? -2.204 -10.439 9.694 1.00 86.06 102 ARG A O 1
ATOM 738 N N . LEU A 1 103 ? -2.442 -12.004 11.308 1.00 86.94 103 LEU A N 1
ATOM 739 C CA . LEU A 1 103 ? -1.243 -12.767 10.964 1.00 86.94 103 LEU A CA 1
ATOM 740 C C . LEU A 1 103 ? -1.334 -13.312 9.536 1.00 86.94 103 LEU A C 1
ATOM 742 O O . LEU A 1 103 ? -0.395 -13.147 8.768 1.00 86.94 103 LEU A O 1
ATOM 746 N N . LEU A 1 104 ? -2.487 -13.862 9.149 1.00 87.31 104 LEU A N 1
ATOM 747 C CA . LEU A 1 104 ? -2.709 -14.376 7.800 1.00 87.31 104 LEU A CA 1
ATOM 748 C C . LEU A 1 104 ? -2.682 -13.260 6.744 1.00 87.31 104 LEU A C 1
ATOM 750 O O . LEU A 1 104 ? -2.061 -13.433 5.700 1.00 87.31 104 LEU A O 1
ATOM 754 N N . SER A 1 105 ? -3.275 -12.092 7.018 1.00 86.44 105 SER A N 1
ATOM 755 C CA . SER A 1 105 ? -3.179 -10.944 6.103 1.00 86.44 105 SER A CA 1
ATOM 756 C C . SER A 1 105 ? -1.756 -10.399 5.972 1.00 86.44 105 SER A C 1
ATOM 758 O O . SER A 1 105 ? -1.336 -10.064 4.868 1.00 86.44 105 SER A O 1
ATOM 760 N N . ALA A 1 106 ? -1.001 -10.353 7.078 1.00 87.00 106 ALA A N 1
ATOM 761 C CA . ALA A 1 106 ? 0.398 -9.945 7.065 1.00 87.00 106 ALA A CA 1
ATOM 762 C C . ALA A 1 106 ? 1.230 -10.934 6.245 1.00 87.00 106 ALA A C 1
ATOM 764 O O . ALA A 1 106 ? 1.941 -10.507 5.346 1.00 87.00 106 ALA A O 1
ATOM 765 N N . ALA A 1 107 ? 1.066 -12.237 6.494 1.00 85.38 107 ALA A N 1
ATOM 766 C CA . ALA A 1 107 ? 1.748 -13.296 5.762 1.00 85.38 107 ALA A CA 1
ATOM 767 C C . ALA A 1 107 ? 1.419 -13.265 4.264 1.00 85.38 107 ALA A C 1
ATOM 769 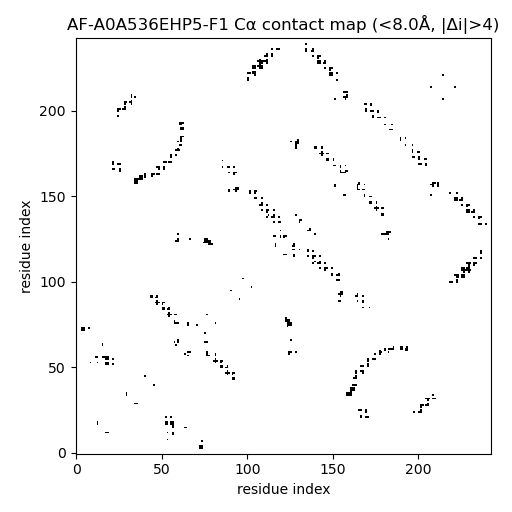O O . ALA A 1 107 ? 2.321 -13.377 3.443 1.00 85.38 107 ALA A O 1
ATOM 770 N N . GLY A 1 108 ? 0.153 -13.070 3.885 1.00 82.50 108 GLY A N 1
ATOM 771 C CA . GLY A 1 108 ? -0.242 -12.963 2.479 1.00 82.50 108 GLY A CA 1
ATOM 772 C C . GLY A 1 108 ? 0.413 -11.771 1.775 1.00 82.50 108 GLY A C 1
ATOM 773 O O . GLY A 1 108 ? 0.990 -11.932 0.701 1.00 82.50 108 GLY A O 1
ATOM 774 N N . ALA A 1 109 ? 0.391 -10.592 2.406 1.00 83.50 109 ALA A N 1
ATOM 775 C CA . ALA A 1 109 ? 1.008 -9.387 1.852 1.00 83.50 109 ALA A CA 1
ATOM 776 C C . ALA A 1 109 ? 2.540 -9.486 1.772 1.00 83.50 109 ALA A C 1
ATOM 778 O O . ALA A 1 109 ? 3.118 -9.127 0.747 1.00 83.50 109 ALA A O 1
ATOM 779 N N . THR A 1 110 ? 3.201 -10.012 2.808 1.00 84.19 110 THR A N 1
ATOM 780 C CA . THR A 1 110 ? 4.659 -10.201 2.795 1.00 84.19 110 THR A CA 1
ATOM 781 C C . THR A 1 110 ? 5.081 -11.256 1.784 1.00 84.19 110 THR A C 1
ATOM 783 O O . THR A 1 110 ? 6.077 -11.057 1.100 1.00 84.19 110 THR A O 1
ATOM 786 N N . THR A 1 111 ? 4.312 -12.337 1.633 1.00 82.31 111 THR A N 1
ATOM 787 C CA . THR A 1 111 ? 4.584 -13.383 0.636 1.00 82.31 111 THR A CA 1
ATOM 788 C C . THR A 1 111 ? 4.481 -12.818 -0.778 1.00 82.31 111 THR A C 1
ATOM 790 O O . THR A 1 111 ? 5.399 -12.997 -1.572 1.00 82.31 111 THR A O 1
ATOM 793 N N . ALA A 1 112 ? 3.417 -12.067 -1.085 1.00 81.00 112 ALA A N 1
ATOM 794 C CA . ALA A 1 112 ? 3.260 -11.436 -2.395 1.00 81.00 112 ALA A CA 1
ATOM 795 C C . ALA A 1 112 ? 4.387 -10.427 -2.698 1.00 81.00 112 ALA A C 1
ATOM 797 O O . ALA A 1 112 ? 4.910 -10.406 -3.810 1.00 81.00 112 ALA A O 1
ATOM 798 N N . ALA A 1 113 ? 4.813 -9.639 -1.705 1.00 77.31 113 ALA A N 1
ATOM 799 C CA . ALA A 1 113 ? 5.940 -8.716 -1.849 1.00 77.31 113 ALA A CA 1
ATOM 800 C C . ALA A 1 113 ? 7.288 -9.445 -2.026 1.00 77.31 113 ALA A C 1
ATOM 802 O O . ALA A 1 113 ? 8.082 -9.068 -2.884 1.00 77.31 113 ALA A O 1
ATOM 803 N N . ALA A 1 114 ? 7.537 -10.516 -1.267 1.00 78.56 114 ALA A N 1
ATOM 804 C CA . ALA A 1 114 ? 8.748 -11.328 -1.391 1.00 78.56 114 ALA A CA 1
ATOM 805 C C . ALA A 1 114 ? 8.843 -12.010 -2.763 1.00 78.56 114 ALA A C 1
ATOM 807 O O . ALA A 1 114 ? 9.923 -12.135 -3.330 1.00 78.56 114 ALA A O 1
ATOM 808 N N . LEU A 1 115 ? 7.711 -12.408 -3.338 1.00 77.12 115 LEU A N 1
ATOM 809 C CA . LEU A 1 115 ? 7.671 -13.009 -4.668 1.00 77.12 115 LEU A CA 1
ATOM 810 C C . LEU A 1 115 ? 7.947 -12.000 -5.783 1.00 77.12 115 LEU A C 1
ATOM 812 O O . LEU A 1 115 ? 8.522 -12.384 -6.797 1.00 77.12 115 LEU A O 1
ATOM 816 N N . ALA A 1 116 ? 7.642 -10.714 -5.579 1.00 73.31 116 ALA A N 1
ATOM 817 C CA . ALA A 1 116 ? 8.093 -9.657 -6.483 1.00 73.31 116 ALA A CA 1
ATOM 818 C C . ALA A 1 116 ? 9.626 -9.533 -6.488 1.00 73.31 116 ALA A C 1
ATOM 820 O O . ALA A 1 116 ? 10.211 -9.423 -7.558 1.00 73.31 116 ALA A O 1
ATOM 821 N N . VAL A 1 117 ? 10.276 -9.640 -5.320 1.00 75.44 117 VAL A N 1
ATOM 822 C CA . VAL A 1 117 ? 11.751 -9.663 -5.207 1.00 75.44 117 VAL A CA 1
ATOM 823 C C . VAL A 1 117 ? 12.341 -10.856 -5.942 1.00 75.44 117 VAL A C 1
ATOM 825 O O . VAL A 1 117 ? 13.308 -10.701 -6.685 1.00 75.44 117 VAL A O 1
ATOM 828 N N . ILE A 1 118 ? 11.766 -12.044 -5.730 1.00 77.75 118 ILE A N 1
ATOM 829 C CA . ILE A 1 118 ? 12.229 -13.284 -6.362 1.00 77.75 118 ILE A CA 1
ATOM 830 C C . ILE A 1 118 ? 12.103 -13.173 -7.883 1.00 77.75 118 ILE A C 1
ATOM 832 O O . ILE A 1 118 ? 13.056 -13.487 -8.590 1.00 77.75 118 ILE A O 1
ATOM 836 N N . ALA A 1 119 ? 10.971 -12.666 -8.379 1.00 73.50 119 ALA A N 1
ATOM 837 C CA . ALA A 1 119 ? 10.727 -12.496 -9.809 1.00 73.50 119 ALA A CA 1
ATOM 838 C C . ALA A 1 119 ? 11.714 -11.529 -10.484 1.00 73.50 119 ALA A C 1
ATOM 840 O O . ALA A 1 119 ? 12.003 -11.687 -11.664 1.00 73.50 119 ALA A O 1
ATOM 841 N N . THR A 1 120 ? 12.243 -10.539 -9.758 1.00 69.94 120 THR A N 1
ATOM 842 C CA . THR A 1 120 ? 13.167 -9.532 -10.312 1.00 69.94 120 THR A CA 1
ATOM 843 C C . THR A 1 120 ? 14.620 -9.714 -9.890 1.00 69.94 120 THR A C 1
ATOM 845 O O . THR A 1 120 ? 15.452 -8.882 -10.252 1.00 69.94 120 THR A O 1
ATOM 848 N N . ALA A 1 121 ? 14.920 -10.737 -9.080 1.00 77.31 121 ALA A N 1
ATOM 849 C CA . ALA A 1 121 ? 16.219 -10.972 -8.444 1.00 77.31 121 ALA A CA 1
ATOM 850 C C . ALA A 1 121 ? 16.838 -9.705 -7.810 1.00 77.31 121 ALA A C 1
ATOM 852 O O . ALA A 1 121 ? 18.054 -9.515 -7.816 1.00 77.31 121 ALA A O 1
ATOM 853 N N . SER A 1 122 ? 15.998 -8.804 -7.289 1.00 68.38 122 SER A N 1
ATOM 854 C CA . SER A 1 122 ? 16.427 -7.490 -6.806 1.00 68.38 122 SER A CA 1
ATOM 855 C C . SER A 1 122 ? 15.570 -7.018 -5.645 1.00 68.38 122 SER A C 1
ATOM 857 O O . SER A 1 122 ? 14.348 -7.151 -5.655 1.00 68.38 122 SER A O 1
ATOM 859 N N . LEU A 1 123 ? 16.244 -6.436 -4.659 1.00 61.19 123 LEU A N 1
ATOM 860 C CA . LEU A 1 123 ? 15.642 -5.791 -3.497 1.00 61.19 123 LEU A CA 1
ATOM 861 C C . LEU A 1 123 ? 15.363 -4.299 -3.727 1.00 61.19 123 LEU A C 1
ATOM 863 O O . LEU A 1 123 ? 14.620 -3.687 -2.962 1.00 61.19 123 LEU A O 1
ATOM 867 N N . 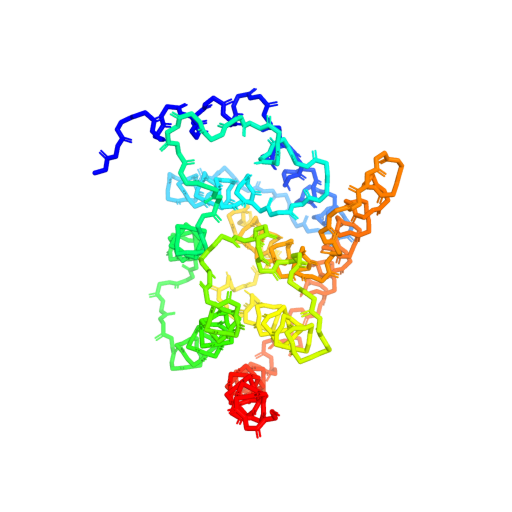ALA A 1 124 ? 15.935 -3.709 -4.780 1.00 68.19 124 ALA A N 1
ATOM 868 C CA . ALA A 1 124 ? 15.753 -2.299 -5.084 1.00 68.19 124 ALA A CA 1
ATOM 869 C C . ALA A 1 124 ? 14.352 -2.056 -5.661 1.00 68.19 124 ALA A C 1
ATOM 871 O O . ALA A 1 124 ? 14.018 -2.554 -6.740 1.00 68.19 124 ALA A O 1
ATOM 872 N N . LEU A 1 125 ? 13.540 -1.239 -4.977 1.00 65.12 125 LEU A N 1
ATOM 873 C CA . LEU A 1 125 ? 12.172 -0.923 -5.413 1.00 65.12 125 LEU A CA 1
ATOM 874 C C . LEU A 1 125 ? 12.117 -0.330 -6.825 1.00 65.12 125 LEU A C 1
ATOM 876 O O . LEU A 1 125 ? 11.188 -0.625 -7.573 1.00 65.12 125 LEU A O 1
ATOM 880 N N . THR A 1 126 ? 13.115 0.468 -7.204 1.00 70.06 126 THR A N 1
ATOM 881 C CA . THR A 1 126 ? 13.234 1.054 -8.546 1.00 70.06 126 THR A CA 1
ATOM 882 C C . THR A 1 126 ? 13.473 -0.004 -9.619 1.00 70.06 126 THR A C 1
ATOM 884 O O . THR A 1 126 ? 12.901 0.081 -10.702 1.00 70.06 126 THR A O 1
ATOM 887 N N . THR A 1 127 ? 14.266 -1.036 -9.323 1.00 70.69 127 THR A N 1
ATOM 888 C CA . THR A 1 127 ? 14.467 -2.175 -10.227 1.00 70.69 127 THR A CA 1
ATOM 889 C C . THR A 1 127 ? 13.197 -3.006 -10.346 1.00 70.69 127 THR A C 1
ATOM 891 O O . THR A 1 127 ? 12.848 -3.411 -11.451 1.00 70.69 127 THR A O 1
ATOM 894 N N . ILE A 1 128 ? 12.473 -3.212 -9.240 1.00 70.69 128 ILE A N 1
ATOM 895 C CA . ILE A 1 128 ? 11.212 -3.962 -9.238 1.00 70.69 128 ILE A CA 1
ATOM 896 C C . ILE A 1 128 ? 10.180 -3.271 -10.140 1.00 70.69 128 ILE A C 1
ATOM 898 O O . ILE A 1 128 ? 9.589 -3.911 -11.010 1.00 70.69 128 ILE A O 1
ATOM 902 N N . THR A 1 129 ? 9.974 -1.960 -9.991 1.00 70.38 129 THR A N 1
ATOM 903 C CA . THR A 1 129 ? 8.985 -1.197 -10.777 1.00 70.38 129 THR A CA 1
ATOM 904 C C . THR A 1 129 ? 9.410 -0.942 -12.227 1.00 70.38 129 THR A C 1
ATOM 906 O O . THR A 1 129 ? 8.546 -0.768 -13.087 1.00 70.38 129 THR A O 1
ATOM 909 N N . ALA A 1 130 ? 10.712 -0.969 -12.527 1.00 72.81 130 ALA A N 1
ATOM 910 C CA . ALA A 1 130 ? 11.246 -0.839 -13.886 1.00 72.81 130 ALA A CA 1
ATOM 911 C C . ALA A 1 130 ? 11.341 -2.160 -14.653 1.00 72.81 130 ALA A C 1
ATOM 913 O O . ALA A 1 130 ? 11.543 -2.139 -15.866 1.00 72.81 130 ALA A O 1
ATOM 914 N N . HIS A 1 131 ? 11.211 -3.301 -13.971 1.00 74.69 131 HIS A N 1
ATOM 915 C CA . HIS A 1 131 ? 11.455 -4.590 -14.602 1.00 74.69 131 HIS A CA 1
ATOM 916 C C . HIS A 1 131 ? 10.460 -4.846 -15.755 1.00 74.69 131 HIS A C 1
ATOM 918 O O . HIS A 1 131 ? 9.242 -4.709 -15.543 1.00 74.69 131 HIS A O 1
ATOM 924 N N . PRO A 1 132 ? 10.952 -5.181 -16.964 1.00 73.00 132 PRO A N 1
ATOM 925 C CA . PRO A 1 132 ? 10.113 -5.482 -18.118 1.00 73.00 132 PRO A CA 1
ATOM 926 C C . PRO A 1 132 ? 9.489 -6.883 -18.003 1.00 73.00 132 PRO A C 1
ATOM 928 O O . PRO A 1 132 ? 10.029 -7.759 -17.335 1.00 73.00 132 PRO A O 1
ATOM 931 N N . GLY A 1 133 ? 8.358 -7.105 -18.680 1.00 76.81 133 GLY A N 1
ATOM 932 C CA . GLY A 1 133 ? 7.696 -8.415 -18.755 1.00 76.81 133 GLY A CA 1
ATOM 933 C C . GLY A 1 133 ? 6.306 -8.455 -18.111 1.00 76.81 133 GLY A C 1
ATOM 934 O O . GLY A 1 133 ? 6.063 -7.876 -17.050 1.00 76.81 133 GLY A O 1
ATOM 935 N N . GLY A 1 134 ? 5.373 -9.149 -18.773 1.00 78.00 134 GLY A N 1
ATOM 936 C CA . GLY A 1 134 ? 3.978 -9.257 -18.328 1.00 78.00 134 GLY A CA 1
ATOM 937 C C . GLY A 1 134 ? 3.815 -10.016 -17.008 1.00 78.00 134 GLY A C 1
ATOM 938 O O . GLY A 1 134 ? 2.976 -9.656 -16.188 1.00 78.00 134 GLY A O 1
ATOM 939 N N . GLU A 1 135 ? 4.661 -11.015 -16.764 1.00 77.44 135 GLU A N 1
ATOM 940 C CA . GLU A 1 135 ? 4.626 -11.832 -15.548 1.00 77.44 135 GLU A CA 1
ATOM 941 C C . GLU A 1 135 ? 5.050 -11.031 -14.317 1.00 77.44 135 GLU A C 1
ATOM 943 O O . GLU A 1 135 ? 4.351 -11.026 -13.305 1.00 77.44 135 GLU A O 1
ATOM 948 N N . VAL A 1 136 ? 6.130 -10.253 -14.421 1.00 78.38 136 VAL A N 1
ATOM 949 C CA . VAL A 1 136 ? 6.567 -9.373 -13.331 1.00 78.38 136 VAL A CA 1
ATOM 950 C C . VAL A 1 136 ? 5.549 -8.260 -13.082 1.00 78.38 136 VAL A C 1
ATOM 952 O O . VAL A 1 136 ? 5.257 -7.940 -11.929 1.00 78.38 136 VAL A O 1
ATOM 955 N N . ALA A 1 137 ? 4.922 -7.721 -14.132 1.00 82.31 137 ALA A N 1
ATOM 956 C CA . ALA A 1 137 ? 3.809 -6.787 -13.975 1.00 82.31 137 ALA A CA 1
ATOM 957 C C . ALA A 1 137 ? 2.621 -7.416 -13.220 1.00 82.31 137 ALA A C 1
ATOM 959 O O . ALA A 1 137 ? 2.048 -6.764 -12.345 1.00 82.31 137 ALA A O 1
ATOM 960 N N . ALA A 1 138 ? 2.294 -8.682 -13.497 1.00 83.62 138 ALA A N 1
ATOM 961 C CA . ALA A 1 138 ? 1.257 -9.416 -12.779 1.00 83.62 138 ALA A CA 1
ATOM 962 C C . ALA A 1 138 ? 1.623 -9.635 -11.301 1.00 83.62 138 ALA A C 1
ATOM 964 O O . ALA A 1 138 ? 0.797 -9.369 -10.430 1.00 83.62 138 ALA A O 1
ATOM 965 N N . VAL A 1 139 ? 2.864 -10.034 -10.990 1.00 84.62 139 VAL A N 1
ATOM 966 C CA . VAL A 1 139 ? 3.324 -10.196 -9.597 1.00 84.62 139 VAL A CA 1
ATOM 967 C C . VAL A 1 139 ? 3.270 -8.868 -8.838 1.00 84.62 139 VAL A C 1
ATOM 969 O O . VAL A 1 139 ? 2.780 -8.832 -7.709 1.00 84.62 139 VAL A O 1
ATOM 972 N N . ARG A 1 140 ? 3.680 -7.753 -9.460 1.00 85.69 140 ARG A N 1
ATOM 973 C CA . ARG A 1 140 ? 3.546 -6.410 -8.865 1.00 85.69 140 ARG A CA 1
ATOM 974 C C . ARG A 1 140 ? 2.092 -6.043 -8.598 1.00 85.69 140 ARG A C 1
ATOM 976 O O . ARG A 1 140 ? 1.790 -5.516 -7.531 1.00 85.69 140 ARG A O 1
ATOM 983 N N . ALA A 1 141 ? 1.188 -6.345 -9.530 1.00 88.69 141 ALA A N 1
ATOM 984 C CA . ALA A 1 141 ? -0.236 -6.086 -9.348 1.00 88.69 141 ALA A CA 1
ATOM 985 C C . ALA A 1 141 ? -0.834 -6.925 -8.210 1.00 88.69 141 ALA A C 1
ATOM 987 O O . ALA A 1 141 ? -1.597 -6.405 -7.397 1.00 88.69 141 ALA A O 1
ATOM 988 N N . ILE A 1 142 ? -0.440 -8.195 -8.095 1.00 88.19 142 ILE A N 1
ATOM 989 C CA . ILE A 1 142 ? -0.849 -9.067 -6.988 1.00 88.19 142 ILE A CA 1
ATOM 990 C C . ILE A 1 142 ? -0.300 -8.543 -5.656 1.00 88.19 142 ILE A C 1
ATOM 992 O O . ILE A 1 142 ? -1.046 -8.479 -4.680 1.00 88.19 142 ILE A O 1
ATOM 996 N N . ALA A 1 143 ? 0.964 -8.112 -5.608 1.00 87.69 143 ALA A N 1
ATOM 997 C CA . ALA A 1 143 ? 1.564 -7.515 -4.416 1.00 87.69 143 ALA A CA 1
ATOM 998 C C . ALA A 1 143 ? 0.849 -6.218 -4.004 1.00 87.69 143 ALA A C 1
ATOM 1000 O O . ALA A 1 143 ? 0.483 -6.063 -2.838 1.00 87.69 143 ALA A O 1
ATOM 1001 N N . ALA A 1 144 ? 0.563 -5.329 -4.959 1.00 90.38 144 ALA A N 1
ATOM 1002 C CA . ALA A 1 144 ? -0.211 -4.111 -4.735 1.00 90.38 144 ALA A CA 1
ATOM 1003 C C . ALA A 1 144 ? -1.600 -4.421 -4.157 1.00 90.38 144 ALA A C 1
ATOM 1005 O O . ALA A 1 144 ? -1.994 -3.853 -3.138 1.00 90.38 144 ALA A O 1
ATOM 1006 N N . LEU A 1 145 ? -2.323 -5.371 -4.759 1.00 90.75 145 LEU A N 1
ATOM 1007 C CA . LEU A 1 145 ? -3.630 -5.813 -4.272 1.00 90.75 145 LEU A CA 1
ATOM 1008 C C . LEU A 1 145 ? -3.538 -6.419 -2.870 1.00 90.75 145 LEU A C 1
ATOM 1010 O O . LEU A 1 145 ? -4.362 -6.097 -2.017 1.00 90.75 145 LEU A O 1
ATOM 1014 N N . ALA A 1 146 ? -2.533 -7.250 -2.596 1.00 89.81 146 ALA A N 1
ATOM 1015 C CA . ALA A 1 146 ? -2.355 -7.871 -1.289 1.00 89.81 146 ALA A CA 1
ATOM 1016 C C . ALA A 1 146 ? -2.109 -6.819 -0.198 1.00 89.81 146 ALA A C 1
ATOM 1018 O O . ALA A 1 146 ? -2.716 -6.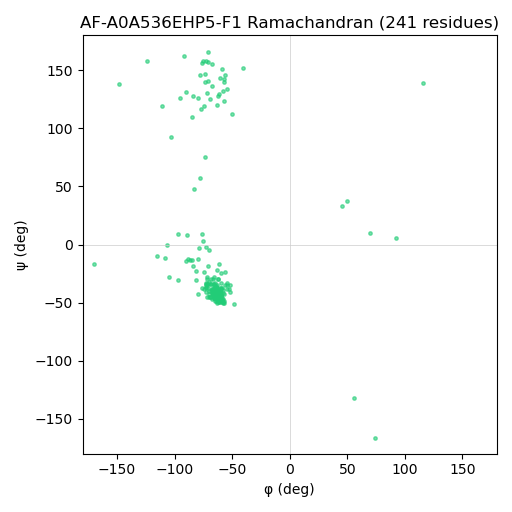900 0.871 1.00 89.81 146 ALA A O 1
ATOM 1019 N N . VAL A 1 147 ? -1.293 -5.798 -0.485 1.00 91.06 147 VAL A N 1
ATOM 1020 C CA . VAL A 1 147 ? -1.056 -4.659 0.415 1.00 91.06 147 VAL A CA 1
ATOM 1021 C C . VAL A 1 147 ? -2.340 -3.855 0.634 1.00 91.06 147 VAL A C 1
ATOM 1023 O O . VAL A 1 147 ? -2.688 -3.563 1.778 1.00 91.06 147 VAL A O 1
ATOM 1026 N N . LEU A 1 148 ? -3.091 -3.548 -0.429 1.00 92.81 148 LEU A N 1
ATOM 1027 C CA . LEU A 1 148 ? -4.347 -2.795 -0.338 1.00 92.81 148 LEU A CA 1
ATOM 1028 C C . LEU A 1 148 ? -5.445 -3.561 0.413 1.00 92.81 148 LEU A C 1
ATOM 1030 O O . LEU A 1 148 ? -6.231 -2.954 1.136 1.00 92.81 148 LEU A O 1
ATOM 1034 N N . VAL A 1 149 ? -5.519 -4.884 0.294 1.00 92.19 149 VAL A N 1
ATOM 1035 C CA . VAL A 1 149 ? -6.489 -5.691 1.055 1.00 92.19 149 VAL A CA 1
ATOM 1036 C C . VAL A 1 149 ? -6.044 -5.846 2.515 1.00 92.19 149 VAL A C 1
ATOM 1038 O O . VAL A 1 149 ? -6.875 -5.773 3.425 1.00 92.19 149 VAL A O 1
ATOM 1041 N N . ALA A 1 150 ? -4.740 -5.992 2.769 1.00 90.38 150 ALA A N 1
ATOM 1042 C CA . ALA A 1 150 ? -4.197 -6.147 4.118 1.00 90.38 150 ALA A CA 1
ATOM 1043 C C . ALA A 1 150 ? -4.249 -4.847 4.933 1.00 90.38 150 ALA A C 1
ATOM 1045 O O . ALA A 1 150 ? -4.468 -4.888 6.145 1.00 90.38 150 ALA A O 1
ATOM 1046 N N . ALA A 1 151 ? -4.085 -3.689 4.291 1.00 91.00 151 ALA A N 1
ATOM 1047 C CA . ALA A 1 151 ? -3.965 -2.394 4.954 1.00 91.00 151 ALA A CA 1
ATOM 1048 C C . ALA A 1 151 ? -5.038 -2.101 6.032 1.00 91.00 151 ALA A C 1
ATOM 1050 O O . ALA A 1 151 ? -4.662 -1.794 7.169 1.00 91.00 151 ALA A O 1
ATOM 1051 N N . PRO A 1 152 ? -6.356 -2.239 5.773 1.00 89.94 152 PRO A N 1
ATOM 1052 C CA . PRO A 1 152 ? -7.38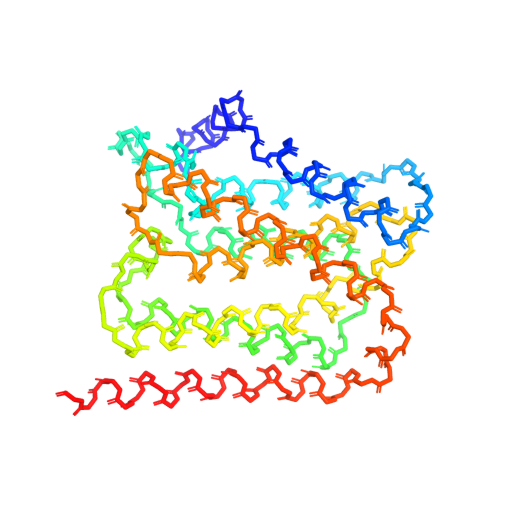8 -2.001 6.786 1.00 89.94 152 PRO A CA 1
ATOM 1053 C C . PRO A 1 152 ? -7.381 -3.046 7.908 1.00 89.94 152 PRO A C 1
ATOM 1055 O O . PRO A 1 152 ? -7.718 -2.724 9.050 1.00 89.94 152 PRO A O 1
ATOM 1058 N N . LEU A 1 153 ? -6.973 -4.286 7.619 1.00 89.12 153 LEU A N 1
ATOM 1059 C CA . LEU A 1 153 ? -6.867 -5.354 8.618 1.00 89.12 153 LEU A CA 1
ATOM 1060 C C . LEU A 1 153 ? -5.701 -5.081 9.582 1.00 89.12 153 LEU A C 1
ATOM 1062 O O . LEU A 1 153 ? -5.838 -5.247 10.801 1.00 89.12 153 LEU A O 1
ATOM 1066 N N . LEU A 1 154 ? -4.580 -4.591 9.047 1.00 88.88 154 LEU A N 1
ATOM 1067 C CA . LEU A 1 154 ? -3.344 -4.315 9.779 1.00 88.88 154 LEU A CA 1
ATOM 1068 C C . LEU A 1 154 ? -3.379 -2.987 10.548 1.00 88.88 154 LEU A C 1
ATOM 1070 O O . LEU A 1 154 ? -3.008 -2.953 11.722 1.00 88.88 154 LEU A O 1
ATOM 1074 N N . CYS A 1 155 ? -3.901 -1.909 9.965 1.00 86.31 155 CYS A N 1
ATOM 1075 C CA . CYS A 1 155 ? -4.006 -0.613 10.649 1.00 86.31 155 CYS A CA 1
ATOM 1076 C C . CYS A 1 155 ? -5.221 -0.500 11.573 1.00 86.31 155 CYS A C 1
ATOM 1078 O O . CYS A 1 155 ? -5.210 0.293 12.517 1.00 86.31 155 CYS A O 1
ATOM 1080 N N . GLY A 1 156 ? -6.258 -1.308 11.345 1.00 81.38 156 GLY A N 1
ATOM 1081 C CA . GLY A 1 156 ? -7.543 -1.157 12.022 1.00 81.38 156 GLY A CA 1
ATOM 1082 C C . GLY A 1 156 ? -8.334 0.042 11.490 1.00 81.38 156 GLY A C 1
ATOM 1083 O O . GLY A 1 156 ? -8.020 0.594 10.440 1.00 81.38 156 GLY A O 1
ATOM 1084 N N . SER A 1 157 ? -9.387 0.442 12.212 1.00 77.25 157 SER A N 1
ATOM 1085 C CA . SER A 1 157 ? -10.330 1.457 11.718 1.00 77.25 157 SER A CA 1
ATOM 1086 C C . SER A 1 157 ? -9.661 2.825 11.494 1.00 77.25 157 SER A C 1
ATOM 1088 O O . SER A 1 157 ? -9.191 3.426 12.470 1.00 77.25 157 SER A O 1
ATOM 1090 N N . PRO A 1 158 ? -9.672 3.358 10.254 1.00 72.62 158 PRO A N 1
ATOM 1091 C CA . PRO A 1 158 ? -9.203 4.712 9.963 1.00 72.62 158 PRO A CA 1
ATOM 1092 C C . PRO A 1 158 ? -10.250 5.783 10.308 1.00 72.62 158 PRO A C 1
ATOM 1094 O O . PRO A 1 158 ? -9.919 6.964 10.370 1.00 72.62 158 PRO A O 1
ATOM 1097 N N . ALA A 1 159 ? -11.504 5.400 10.576 1.00 72.19 159 ALA A N 1
ATOM 1098 C CA . ALA A 1 159 ? -12.580 6.339 10.897 1.00 72.19 159 ALA A CA 1
ATOM 1099 C C . ALA A 1 159 ? -12.414 6.992 12.286 1.00 72.19 159 ALA A C 1
ATOM 1101 O O . ALA A 1 159 ? -12.981 8.048 12.553 1.00 72.19 159 ALA A O 1
ATOM 1102 N N . GLY A 1 160 ? -11.606 6.398 13.170 1.00 75.00 160 GLY A N 1
ATOM 1103 C CA . GLY A 1 160 ? -11.332 6.941 14.501 1.00 75.00 160 GLY A CA 1
ATOM 1104 C C . GLY A 1 160 ? -10.447 8.199 14.483 1.00 75.00 160 GLY A C 1
ATOM 1105 O O . GLY A 1 160 ? -9.800 8.487 13.478 1.00 75.00 160 GLY A O 1
ATOM 1106 N N . PRO A 1 161 ? -10.367 8.948 15.595 1.00 75.69 161 PRO A N 1
ATOM 1107 C CA . PRO A 1 161 ? -9.610 10.205 15.705 1.00 75.69 161 PRO A CA 1
ATOM 1108 C C . PRO A 1 161 ? -8.082 10.027 15.825 1.00 75.69 161 PRO A C 1
ATOM 1110 O O . PRO A 1 161 ? -7.365 10.986 16.104 1.00 75.69 161 PRO A O 1
ATOM 1113 N N . GLN A 1 162 ? -7.574 8.806 15.638 1.00 82.31 162 GLN A N 1
ATOM 1114 C CA . GLN A 1 162 ? -6.163 8.457 15.811 1.00 82.31 162 GLN A CA 1
ATOM 1115 C C . GLN A 1 162 ? -5.374 8.760 14.526 1.00 82.31 162 GLN A C 1
ATOM 1117 O O . GLN A 1 162 ? -5.542 8.039 13.535 1.00 82.31 162 GLN A O 1
ATOM 1122 N N . PRO A 1 163 ? -4.501 9.786 14.518 1.00 82.06 163 PRO A N 1
ATOM 1123 C CA . PRO A 1 163 ? -3.795 10.212 13.309 1.00 82.06 163 PRO A CA 1
ATOM 1124 C C . PRO A 1 163 ? -2.846 9.129 12.787 1.00 82.06 163 PRO A C 1
ATOM 1126 O O . PRO A 1 163 ? -2.774 8.910 11.579 1.00 82.06 163 PRO A O 1
ATOM 1129 N N . GLY A 1 164 ? -2.201 8.378 13.689 1.00 84.38 164 GLY A N 1
ATOM 1130 C CA . GLY A 1 164 ? -1.285 7.299 13.320 1.00 84.38 164 GLY A CA 1
ATOM 1131 C C . GLY A 1 164 ? -1.940 6.238 12.434 1.00 84.38 164 GLY A C 1
ATOM 1132 O O . GLY A 1 164 ? -1.343 5.822 11.447 1.00 84.38 164 GLY A O 1
ATOM 1133 N N . ARG A 1 165 ? -3.182 5.815 12.730 1.00 87.19 165 ARG A N 1
ATOM 1134 C CA . ARG A 1 165 ? -3.867 4.745 11.968 1.00 87.19 165 ARG A CA 1
ATOM 1135 C C . ARG A 1 165 ? -4.182 5.172 10.550 1.00 87.19 165 ARG A C 1
ATOM 1137 O O . ARG A 1 165 ? -3.991 4.395 9.621 1.00 87.19 165 ARG A O 1
ATOM 1144 N N . ARG A 1 166 ? -4.639 6.415 10.394 1.00 87.44 166 ARG A N 1
ATOM 1145 C CA . ARG A 1 166 ? -4.888 6.999 9.075 1.00 87.44 166 ARG A CA 1
ATOM 1146 C C . ARG A 1 166 ? -3.592 7.142 8.294 1.00 87.44 166 ARG A C 1
ATOM 1148 O O . ARG A 1 166 ? -3.573 6.781 7.126 1.00 87.44 166 ARG A O 1
ATOM 1155 N N . ALA A 1 167 ? -2.521 7.613 8.926 1.00 87.62 167 ALA A N 1
ATOM 1156 C CA . ALA A 1 167 ? -1.227 7.763 8.272 1.00 87.62 167 ALA A CA 1
ATOM 1157 C C . ALA A 1 167 ? -0.626 6.420 7.842 1.00 87.62 167 ALA A C 1
ATOM 1159 O O . ALA A 1 167 ? -0.241 6.286 6.688 1.00 87.62 167 ALA A O 1
ATOM 1160 N N . ALA A 1 168 ? -0.632 5.407 8.713 1.00 89.44 168 ALA A N 1
ATOM 1161 C CA . ALA A 1 168 ? -0.155 4.064 8.386 1.00 89.44 168 ALA A CA 1
ATOM 1162 C C . ALA A 1 168 ? -0.957 3.434 7.232 1.00 89.44 168 ALA A C 1
ATOM 1164 O O . ALA A 1 168 ? -0.379 2.867 6.307 1.00 89.44 168 ALA A O 1
ATOM 1165 N N . LEU A 1 169 ? -2.285 3.601 7.238 1.00 91.00 169 LEU A N 1
ATOM 1166 C CA . LEU A 1 169 ? -3.147 3.127 6.156 1.00 91.00 169 LEU A CA 1
ATOM 1167 C C . LEU A 1 169 ? -2.894 3.881 4.844 1.00 91.00 169 LEU A C 1
ATOM 1169 O O . LEU A 1 169 ? -2.807 3.259 3.790 1.00 91.00 169 LEU A O 1
ATOM 1173 N N . THR A 1 170 ? -2.745 5.206 4.910 1.00 90.06 170 THR A N 1
ATOM 1174 C CA . THR A 1 170 ? -2.456 6.051 3.739 1.00 90.06 170 THR A CA 1
ATOM 1175 C C . THR A 1 170 ? -1.086 5.715 3.158 1.00 90.06 170 THR A C 1
ATOM 1177 O O . THR A 1 170 ? -0.959 5.592 1.947 1.00 90.06 170 THR A O 1
ATOM 1180 N N . GLY A 1 171 ? -0.079 5.501 4.007 1.00 88.06 171 GLY A N 1
ATOM 1181 C CA . GLY A 1 171 ? 1.268 5.127 3.587 1.00 88.06 171 GLY A CA 1
ATOM 1182 C C . GLY A 1 171 ? 1.318 3.745 2.941 1.00 88.06 171 GLY A C 1
ATOM 1183 O O . GLY A 1 171 ? 1.883 3.606 1.863 1.00 88.06 171 GLY A O 1
ATOM 1184 N N . MET A 1 172 ? 0.660 2.736 3.524 1.00 90.81 172 MET A N 1
ATOM 1185 C CA . MET A 1 172 ? 0.546 1.419 2.880 1.00 90.81 172 MET A CA 1
ATOM 1186 C C . MET A 1 172 ? -0.209 1.480 1.554 1.00 90.81 172 MET A C 1
ATOM 1188 O O . MET A 1 172 ? 0.202 0.833 0.597 1.00 90.81 172 MET A O 1
ATOM 1192 N N . ALA A 1 173 ? -1.293 2.254 1.476 1.00 91.56 173 ALA A N 1
ATOM 1193 C CA . ALA A 1 173 ? -2.037 2.420 0.234 1.00 91.56 173 ALA A CA 1
ATOM 1194 C C . ALA A 1 173 ? -1.189 3.095 -0.850 1.00 91.56 173 ALA A C 1
ATOM 1196 O O . ALA A 1 173 ? -1.162 2.624 -1.983 1.00 91.56 173 ALA A O 1
ATOM 1197 N N . LEU A 1 174 ? -0.445 4.140 -0.483 1.00 88.75 174 LEU A N 1
ATOM 1198 C CA . LEU A 1 174 ? 0.468 4.834 -1.381 1.00 88.75 174 LEU A CA 1
ATOM 1199 C C . LEU A 1 174 ? 1.595 3.918 -1.869 1.00 88.75 174 LEU A C 1
ATOM 1201 O O . LEU A 1 174 ? 1.903 3.926 -3.056 1.00 88.75 174 LEU A O 1
ATOM 1205 N N . LEU A 1 175 ? 2.172 3.104 -0.980 1.00 86.62 175 LEU A N 1
ATOM 1206 C CA . LEU A 1 175 ? 3.194 2.111 -1.322 1.00 86.62 175 LEU A CA 1
ATOM 1207 C C . LEU A 1 175 ? 2.646 0.997 -2.222 1.00 86.62 175 LEU A C 1
ATOM 1209 O O . LEU A 1 175 ? 3.302 0.601 -3.175 1.00 86.62 175 LEU A O 1
ATOM 1213 N N . GLY A 1 176 ? 1.440 0.497 -1.953 1.00 87.50 176 GLY A N 1
ATOM 1214 C CA . GLY A 1 176 ? 0.801 -0.503 -2.807 1.00 87.50 176 GLY A CA 1
ATOM 1215 C C . GLY A 1 176 ? 0.494 0.052 -4.199 1.00 87.50 176 GLY A C 1
ATOM 1216 O O . GLY A 1 176 ? 0.785 -0.590 -5.202 1.00 87.50 176 GLY A O 1
ATOM 1217 N N . LEU A 1 177 ? -0.051 1.268 -4.277 1.00 87.81 177 LEU A N 1
ATOM 1218 C CA . LEU A 1 177 ? -0.394 1.911 -5.546 1.00 87.81 177 LEU A CA 1
ATOM 1219 C C . LEU A 1 177 ? 0.837 2.375 -6.329 1.00 87.81 177 LEU A C 1
ATOM 1221 O O . LEU A 1 177 ? 0.797 2.364 -7.556 1.00 87.81 177 LEU A O 1
ATOM 1225 N N . SER A 1 178 ? 1.935 2.735 -5.660 1.00 82.25 178 SER A N 1
ATOM 1226 C CA . SER A 1 178 ? 3.176 3.113 -6.343 1.00 82.25 178 SER A CA 1
ATOM 1227 C C . SER A 1 178 ? 3.811 1.944 -7.099 1.00 82.25 178 SER A C 1
ATOM 1229 O O . SER A 1 178 ? 4.414 2.173 -8.141 1.00 82.25 178 SER A O 1
ATOM 1231 N N . LEU A 1 179 ? 3.593 0.694 -6.665 1.00 82.19 179 LEU A N 1
ATOM 1232 C CA . LEU A 1 179 ? 4.028 -0.504 -7.402 1.00 82.19 179 LEU A CA 1
ATOM 1233 C C . LEU A 1 179 ? 3.358 -0.654 -8.776 1.00 82.19 179 LEU A C 1
ATOM 1235 O O . LEU A 1 179 ? 3.880 -1.363 -9.637 1.00 82.19 179 LEU A O 1
ATOM 1239 N N . LEU A 1 180 ? 2.200 -0.018 -8.977 1.00 84.69 180 LEU A N 1
ATOM 1240 C CA . LEU A 1 180 ? 1.467 -0.031 -10.245 1.00 84.69 180 LEU A CA 1
ATOM 1241 C C . LEU A 1 180 ? 1.905 1.090 -11.189 1.00 84.69 180 LEU A C 1
ATOM 1243 O O . LEU A 1 180 ? 1.527 1.082 -12.361 1.00 84.69 180 LEU A O 1
ATOM 1247 N N . VAL A 1 181 ? 2.667 2.068 -10.696 1.00 80.31 181 VAL A N 1
ATOM 1248 C CA . VAL A 1 181 ? 3.110 3.186 -11.519 1.00 80.31 181 VAL A CA 1
ATOM 1249 C C . VAL A 1 181 ? 4.370 2.778 -12.286 1.00 80.31 181 VAL A C 1
ATOM 1251 O O . VAL A 1 181 ? 5.328 2.313 -11.666 1.00 80.31 181 VAL A O 1
ATOM 1254 N N . PRO A 1 182 ? 4.409 2.948 -13.621 1.00 71.81 182 PRO A N 1
ATOM 1255 C CA . PRO A 1 182 ? 5.592 2.621 -14.406 1.00 71.81 182 PRO A CA 1
ATOM 1256 C C . PRO A 1 182 ? 6.823 3.399 -13.932 1.00 71.81 182 PRO A C 1
ATOM 1258 O O . PRO A 1 182 ? 6.770 4.624 -13.778 1.00 71.81 182 PRO A O 1
ATOM 1261 N N . ALA A 1 183 ? 7.948 2.708 -13.743 1.00 64.81 183 ALA A N 1
ATOM 1262 C CA . ALA A 1 183 ? 9.221 3.385 -13.532 1.00 64.81 183 ALA A CA 1
ATOM 1263 C C . ALA A 1 183 ? 9.729 3.991 -14.849 1.00 64.81 183 ALA A C 1
ATOM 1265 O O . ALA A 1 183 ? 9.512 3.437 -15.924 1.00 64.81 183 ALA A O 1
ATOM 1266 N N . GLY A 1 184 ? 10.414 5.134 -14.766 1.00 63.25 184 GLY A N 1
ATOM 1267 C CA . GLY A 1 184 ? 10.979 5.815 -15.937 1.00 63.25 184 GLY A CA 1
ATOM 1268 C C . GLY A 1 184 ? 10.072 6.872 -16.573 1.00 63.25 184 GLY A C 1
ATOM 1269 O O . GLY A 1 184 ? 10.437 7.452 -17.593 1.00 63.25 184 GLY A O 1
ATOM 1270 N N . LEU A 1 185 ? 8.919 7.179 -15.968 1.00 70.44 185 LEU A N 1
ATOM 1271 C CA . LEU A 1 185 ? 8.172 8.384 -16.326 1.00 70.44 185 LEU A CA 1
ATOM 1272 C C . LEU A 1 185 ? 9.039 9.618 -16.038 1.00 70.44 185 LEU A C 1
ATOM 1274 O O . LEU A 1 185 ? 9.570 9.765 -14.937 1.00 70.44 185 LEU A O 1
ATOM 1278 N N . ALA A 1 186 ? 9.154 10.511 -17.018 1.00 73.56 186 ALA A N 1
ATOM 1279 C CA . ALA A 1 186 ? 9.929 11.745 -16.921 1.00 73.56 186 ALA A CA 1
ATOM 1280 C C . ALA A 1 186 ? 9.062 12.973 -17.237 1.00 73.56 186 ALA A C 1
ATOM 1282 O O . ALA A 1 186 ? 8.015 12.874 -17.885 1.00 73.56 186 ALA A O 1
ATOM 1283 N N . GLY A 1 187 ? 9.494 14.144 -16.759 1.00 75.00 187 GLY A N 1
ATOM 1284 C CA . GLY A 1 187 ? 8.799 15.413 -16.984 1.00 75.00 187 GLY A CA 1
ATOM 1285 C C . GLY A 1 187 ? 7.336 15.377 -16.529 1.00 75.00 187 GLY A C 1
ATOM 1286 O O . GLY A 1 187 ? 7.019 14.904 -15.437 1.00 75.00 187 GLY A O 1
ATOM 1287 N N . TRP A 1 188 ? 6.424 15.844 -17.383 1.00 75.75 188 TRP A N 1
ATOM 1288 C CA . TRP A 1 188 ? 4.987 15.889 -17.085 1.00 75.75 188 TRP A CA 1
ATOM 1289 C C . TRP A 1 188 ? 4.349 14.518 -16.855 1.00 75.75 188 TRP A C 1
ATOM 1291 O O . TRP A 1 188 ? 3.413 14.411 -16.065 1.00 75.75 188 TRP A O 1
ATOM 1301 N N . ALA A 1 189 ? 4.866 13.463 -17.487 1.00 74.75 189 ALA A N 1
ATOM 1302 C CA . ALA A 1 189 ? 4.356 12.112 -17.283 1.00 74.75 189 ALA A CA 1
ATOM 1303 C C . ALA A 1 189 ? 4.638 11.616 -15.853 1.00 74.75 189 ALA A C 1
ATOM 1305 O O . ALA A 1 189 ? 3.800 10.941 -15.259 1.00 74.75 189 ALA A O 1
ATOM 1306 N N . ALA A 1 190 ? 5.775 12.012 -15.265 1.00 71.19 190 ALA A N 1
ATOM 1307 C CA . ALA A 1 190 ? 6.082 11.724 -13.865 1.00 71.19 190 ALA A CA 1
ATOM 1308 C C . ALA A 1 190 ? 5.105 12.446 -12.928 1.00 71.19 190 ALA A C 1
ATOM 1310 O O . ALA A 1 190 ? 4.519 11.832 -12.041 1.00 71.19 190 ALA A O 1
ATOM 1311 N N . VAL A 1 191 ? 4.853 13.734 -13.174 1.00 74.62 191 VAL A N 1
ATOM 1312 C CA . VAL A 1 191 ? 3.896 14.522 -12.380 1.00 74.62 191 VAL A CA 1
ATOM 1313 C C . VAL A 1 191 ? 2.493 13.912 -12.447 1.00 74.62 191 VAL A C 1
ATOM 1315 O O . VAL A 1 191 ? 1.841 13.750 -11.416 1.00 74.62 191 VAL A O 1
ATOM 1318 N N . ALA A 1 192 ? 2.045 13.507 -13.638 1.00 78.44 192 ALA A N 1
ATOM 1319 C CA . ALA A 1 192 ? 0.761 12.838 -13.822 1.00 78.44 192 ALA A CA 1
ATOM 1320 C C . ALA A 1 192 ? 0.698 11.486 -13.090 1.00 78.44 192 ALA A C 1
ATOM 1322 O O . ALA A 1 192 ? -0.305 11.194 -12.443 1.00 78.44 192 ALA A O 1
ATOM 1323 N N . GLY A 1 193 ? 1.772 10.690 -13.128 1.00 78.62 193 GLY A N 1
ATOM 1324 C CA . GLY A 1 193 ? 1.867 9.425 -12.394 1.00 78.62 193 GLY A CA 1
ATOM 1325 C C . GLY A 1 193 ? 1.801 9.611 -10.874 1.00 78.62 193 GLY A C 1
ATOM 1326 O O . GLY A 1 193 ? 1.065 8.895 -10.195 1.00 78.62 193 GLY A O 1
ATOM 1327 N N . ALA A 1 194 ? 2.500 10.615 -10.338 1.00 76.38 194 ALA A N 1
ATOM 1328 C CA . ALA A 1 194 ? 2.446 10.964 -8.919 1.00 76.38 194 ALA A CA 1
ATOM 1329 C C . ALA A 1 194 ? 1.052 11.457 -8.498 1.00 76.38 194 ALA A C 1
ATOM 1331 O O . ALA A 1 194 ? 0.526 11.039 -7.465 1.00 76.38 194 ALA A O 1
ATOM 1332 N N . ALA A 1 195 ? 0.421 12.301 -9.321 1.00 81.00 195 ALA A N 1
ATOM 1333 C CA . ALA A 1 195 ? -0.940 12.779 -9.095 1.00 81.00 195 ALA A CA 1
ATOM 1334 C C . ALA A 1 195 ? -1.967 11.639 -9.157 1.00 81.00 195 ALA A C 1
ATOM 1336 O O . ALA A 1 195 ? -2.867 11.586 -8.320 1.00 81.00 195 ALA A O 1
ATOM 1337 N N . ALA A 1 196 ? -1.813 10.698 -10.092 1.00 84.31 196 ALA A N 1
ATOM 1338 C CA . ALA A 1 196 ? -2.668 9.521 -10.201 1.00 84.31 196 ALA A CA 1
ATOM 1339 C C . ALA A 1 196 ? -2.525 8.603 -8.979 1.00 84.31 196 ALA A C 1
ATOM 1341 O O . ALA A 1 196 ? -3.534 8.216 -8.391 1.00 84.31 196 ALA A O 1
ATOM 1342 N N . ALA A 1 197 ? -1.295 8.314 -8.538 1.00 85.31 197 ALA A N 1
ATOM 1343 C CA . ALA A 1 197 ? -1.045 7.525 -7.332 1.00 85.31 197 ALA A CA 1
ATOM 1344 C C . ALA A 1 197 ? -1.594 8.213 -6.072 1.00 85.31 197 ALA A C 1
ATOM 1346 O O . ALA A 1 197 ? -2.267 7.577 -5.260 1.00 85.31 197 ALA A O 1
ATOM 1347 N N . GLY A 1 198 ? -1.372 9.524 -5.928 1.00 85.19 198 GLY A N 1
ATOM 1348 C CA . GLY A 1 198 ? -1.915 10.320 -4.827 1.00 85.19 198 GLY A CA 1
ATOM 1349 C C . GLY A 1 198 ? -3.446 10.356 -4.830 1.00 85.19 198 GLY A C 1
ATOM 1350 O O . GLY A 1 198 ? -4.076 10.079 -3.811 1.00 85.19 198 GLY A O 1
ATOM 1351 N N . GLY A 1 199 ? -4.059 10.619 -5.985 1.00 86.44 199 GLY A N 1
ATOM 1352 C CA . GLY A 1 199 ? -5.511 10.631 -6.160 1.00 86.44 199 GLY A CA 1
ATOM 1353 C C . GLY A 1 199 ? -6.151 9.271 -5.878 1.00 86.44 199 GLY A C 1
ATOM 1354 O O . GLY A 1 199 ? -7.127 9.195 -5.131 1.00 86.44 199 GLY A O 1
ATOM 1355 N N . ALA A 1 200 ? -5.562 8.188 -6.391 1.00 90.44 200 ALA A N 1
ATOM 1356 C CA . ALA A 1 200 ? -5.997 6.822 -6.111 1.00 90.44 200 ALA A CA 1
ATOM 1357 C C . ALA A 1 200 ? -5.846 6.470 -4.624 1.00 90.44 200 ALA A C 1
ATOM 1359 O O . ALA A 1 200 ? -6.738 5.846 -4.049 1.00 90.44 200 ALA A O 1
ATOM 1360 N N . THR A 1 201 ? -4.772 6.931 -3.975 1.00 90.94 201 THR A N 1
ATOM 1361 C CA . THR A 1 201 ? -4.566 6.755 -2.531 1.00 90.94 201 THR A CA 1
ATOM 1362 C C . THR A 1 201 ? -5.671 7.454 -1.746 1.00 90.94 201 THR A C 1
ATOM 1364 O O . THR A 1 201 ? -6.307 6.833 -0.899 1.00 90.94 201 THR A O 1
ATOM 1367 N N . VAL A 1 202 ? -5.960 8.723 -2.051 1.00 90.81 202 VAL A N 1
ATOM 1368 C CA . VAL A 1 202 ? -7.055 9.472 -1.416 1.00 90.81 202 VAL A CA 1
ATOM 1369 C C . VAL A 1 202 ? -8.385 8.750 -1.608 1.00 90.81 202 VAL A C 1
ATOM 1371 O O . VAL A 1 202 ? -9.096 8.526 -0.629 1.00 90.81 202 VAL A O 1
ATOM 1374 N N . ALA A 1 203 ? -8.712 8.361 -2.844 1.00 92.94 203 ALA A N 1
ATOM 1375 C CA . ALA A 1 203 ? -9.951 7.656 -3.155 1.00 92.94 203 ALA A CA 1
ATOM 1376 C C . ALA A 1 203 ? -10.064 6.356 -2.348 1.00 92.94 203 ALA A C 1
ATOM 1378 O O . ALA A 1 203 ? -11.082 6.117 -1.699 1.00 92.94 203 ALA A O 1
ATOM 1379 N N . TYR A 1 204 ? -8.990 5.565 -2.303 1.00 93.00 204 TYR A N 1
ATOM 1380 C CA . TYR A 1 204 ? -8.911 4.344 -1.512 1.00 93.00 204 TYR A CA 1
ATOM 1381 C C . TYR A 1 204 ? -9.154 4.611 -0.018 1.00 93.00 204 TYR A C 1
ATOM 1383 O O . TYR A 1 204 ? -10.017 3.975 0.587 1.00 93.00 204 TYR A O 1
ATOM 1391 N N . VAL A 1 205 ? -8.461 5.584 0.587 1.00 90.88 205 VAL A N 1
ATOM 1392 C CA . VAL A 1 205 ? -8.627 5.899 2.018 1.00 90.88 205 VAL A CA 1
ATOM 1393 C C . VAL A 1 205 ? -10.049 6.368 2.325 1.00 90.88 205 VAL A C 1
ATOM 1395 O O . VAL A 1 205 ? -10.614 5.982 3.352 1.00 90.88 205 VAL A O 1
ATOM 1398 N N . VAL A 1 206 ? -10.658 7.163 1.441 1.00 91.44 206 VAL A N 1
ATOM 1399 C CA . VAL A 1 206 ? -12.050 7.619 1.577 1.00 91.44 206 VAL A CA 1
ATOM 1400 C C . VAL A 1 206 ? -13.027 6.443 1.500 1.00 91.44 206 VAL A C 1
ATOM 1402 O O . VAL A 1 206 ? -13.917 6.330 2.349 1.00 91.44 206 VAL A O 1
ATOM 1405 N N . VAL A 1 207 ? -12.843 5.529 0.543 1.00 92.00 207 VAL A N 1
ATOM 1406 C CA . VAL A 1 207 ? -13.664 4.316 0.406 1.00 92.00 207 VAL A CA 1
ATOM 1407 C C . VAL A 1 207 ? -13.526 3.429 1.640 1.00 92.00 207 VAL A C 1
ATOM 1409 O O . VAL A 1 207 ? -14.531 3.042 2.230 1.00 92.00 207 VAL A O 1
ATOM 1412 N N . VAL A 1 208 ? -12.308 3.158 2.109 1.00 90.94 208 VAL A N 1
ATOM 1413 C CA . VAL A 1 208 ? -12.090 2.327 3.302 1.00 90.94 208 VAL A CA 1
ATOM 1414 C C . VAL A 1 208 ? -12.676 2.978 4.557 1.00 90.94 208 VAL A C 1
ATOM 1416 O O . VAL A 1 208 ? -13.276 2.300 5.389 1.00 90.94 208 VAL A O 1
ATOM 1419 N N . SER A 1 209 ? -12.545 4.299 4.695 1.00 88.88 209 SER A N 1
ATOM 1420 C CA . SER A 1 209 ? -13.094 5.032 5.841 1.00 88.88 209 SER A CA 1
ATOM 1421 C C . SER A 1 209 ? -14.626 5.015 5.852 1.00 88.88 209 SER A C 1
ATOM 1423 O O . SER A 1 209 ? -15.231 4.777 6.899 1.00 88.88 209 SER A O 1
ATOM 1425 N N . SER A 1 210 ? -15.260 5.202 4.692 1.00 88.06 210 SER A N 1
ATOM 1426 C CA . SER A 1 210 ? -16.724 5.184 4.551 1.00 88.06 210 SER A CA 1
ATOM 1427 C C . SER A 1 210 ? -17.321 3.778 4.663 1.00 88.06 210 SER A C 1
ATOM 1429 O O . SER A 1 210 ? -18.394 3.614 5.237 1.00 88.06 210 SER A O 1
ATOM 1431 N N . THR A 1 211 ? -16.607 2.746 4.208 1.00 89.31 211 THR A N 1
ATOM 1432 C CA . THR A 1 211 ? -17.069 1.345 4.226 1.00 89.31 211 THR A CA 1
ATOM 1433 C C . THR A 1 211 ? -16.553 0.532 5.417 1.00 89.31 211 THR A C 1
ATOM 1435 O O . THR A 1 211 ? -16.767 -0.679 5.476 1.00 89.31 211 THR A O 1
ATOM 1438 N N . HIS A 1 212 ? -15.917 1.161 6.413 1.00 86.25 212 HIS A N 1
ATOM 1439 C CA . HIS A 1 212 ? -15.249 0.457 7.518 1.00 86.25 212 HIS A CA 1
ATOM 1440 C C . HIS A 1 212 ? -16.158 -0.534 8.272 1.00 86.25 212 HIS A C 1
ATOM 1442 O O . HIS A 1 212 ? -15.696 -1.595 8.689 1.00 86.25 212 HIS A O 1
ATOM 1448 N N . ALA A 1 213 ? -17.449 -0.222 8.428 1.00 86.12 213 ALA A N 1
ATOM 1449 C CA . ALA A 1 213 ? -18.415 -1.104 9.084 1.00 86.12 213 ALA A CA 1
ATOM 1450 C C . ALA A 1 213 ? -18.679 -2.383 8.270 1.00 86.12 213 ALA A C 1
ATOM 1452 O O . ALA A 1 213 ? -18.795 -3.470 8.836 1.00 86.12 213 ALA A O 1
ATOM 1453 N N . LEU A 1 214 ? -18.726 -2.268 6.940 1.00 88.38 214 LEU A N 1
ATOM 1454 C CA . LEU A 1 214 ? -18.839 -3.410 6.036 1.00 88.38 214 LEU A CA 1
ATOM 1455 C C . LEU A 1 214 ? -17.541 -4.226 6.036 1.00 88.38 214 LEU A C 1
ATOM 1457 O O . LEU A 1 214 ? -17.585 -5.444 6.195 1.00 88.38 214 LEU A O 1
ATOM 1461 N N . LEU A 1 215 ? -16.384 -3.560 5.961 1.00 86.56 215 LEU A N 1
ATOM 1462 C CA . LEU A 1 215 ? -15.072 -4.212 6.029 1.00 86.56 215 LEU A CA 1
ATOM 1463 C C . LEU A 1 215 ? -14.888 -4.992 7.336 1.00 86.56 215 LEU A C 1
ATOM 1465 O O . LEU A 1 215 ? -14.348 -6.094 7.315 1.00 86.56 215 LEU A O 1
ATOM 1469 N N . ALA A 1 216 ? -15.393 -4.470 8.460 1.00 85.25 216 ALA A N 1
ATOM 1470 C CA . ALA A 1 216 ? -15.392 -5.168 9.744 1.00 85.25 216 ALA A CA 1
ATOM 1471 C C . ALA A 1 216 ? -16.190 -6.485 9.697 1.00 85.25 216 ALA A C 1
ATOM 1473 O O . ALA A 1 216 ? -15.755 -7.484 10.267 1.00 85.25 216 ALA A O 1
ATOM 1474 N N . ARG A 1 217 ? -17.317 -6.520 8.973 1.00 88.00 217 ARG A N 1
ATOM 1475 C CA . ARG A 1 217 ? -18.109 -7.746 8.764 1.00 88.00 217 ARG A CA 1
ATOM 1476 C C . ARG A 1 217 ? -17.423 -8.720 7.805 1.00 88.00 217 ARG A C 1
ATOM 1478 O O . ARG A 1 217 ? -17.513 -9.928 7.993 1.00 88.00 217 ARG A O 1
ATOM 1485 N N . MET A 1 218 ? -16.707 -8.204 6.808 1.00 89.50 218 MET A N 1
ATOM 1486 C CA . MET A 1 218 ? -16.027 -8.999 5.780 1.00 89.50 218 MET A CA 1
ATOM 1487 C C . MET A 1 218 ? -14.592 -9.402 6.153 1.00 89.50 218 MET A C 1
ATOM 1489 O O . MET A 1 218 ? -13.892 -9.970 5.320 1.00 89.50 218 MET A O 1
ATOM 1493 N N . GLN A 1 219 ? -14.136 -9.163 7.389 1.00 86.94 219 GLN A N 1
ATOM 1494 C CA . GLN A 1 219 ? -12.747 -9.415 7.805 1.00 86.94 219 GLN A CA 1
ATOM 1495 C C . GLN A 1 219 ? -12.250 -10.827 7.487 1.00 86.94 219 GLN A C 1
ATOM 1497 O O . GLN A 1 219 ? -11.109 -10.987 7.060 1.00 86.94 219 GLN A O 1
ATOM 1502 N N . THR A 1 220 ? -13.087 -11.849 7.683 1.00 88.19 220 THR A N 1
ATOM 1503 C CA . THR A 1 220 ? -12.705 -13.238 7.398 1.00 88.19 220 THR A CA 1
ATOM 1504 C C . THR A 1 220 ? -12.468 -13.442 5.900 1.00 88.19 220 THR A C 1
ATOM 1506 O O . THR A 1 220 ? -11.431 -13.980 5.520 1.00 88.19 220 THR A O 1
ATOM 1509 N N . LEU A 1 221 ? -13.368 -12.931 5.054 1.00 90.25 221 LEU A N 1
ATOM 1510 C CA . LEU A 1 221 ? -13.236 -12.990 3.595 1.00 90.25 221 LEU A CA 1
ATOM 1511 C C . LEU A 1 221 ? -12.017 -12.203 3.106 1.00 90.25 221 LEU A C 1
ATOM 1513 O O . LEU A 1 221 ? -11.266 -12.705 2.282 1.00 90.25 221 LEU A O 1
ATOM 1517 N N . LEU A 1 222 ? -11.778 -11.009 3.653 1.00 88.19 222 LEU A N 1
ATOM 1518 C CA . LEU A 1 222 ? -10.619 -10.182 3.304 1.00 88.19 222 LEU A CA 1
ATOM 1519 C C . LEU A 1 222 ? -9.303 -10.853 3.710 1.00 88.19 222 LEU A C 1
ATOM 1521 O O . LEU A 1 222 ? -8.346 -10.837 2.942 1.00 88.19 222 LEU A O 1
ATOM 1525 N N . SER A 1 223 ? -9.257 -11.493 4.885 1.00 88.56 223 SER A N 1
ATOM 1526 C CA . SER A 1 223 ? -8.078 -12.262 5.292 1.00 88.56 223 SER A CA 1
ATOM 1527 C C . SER A 1 223 ? -7.838 -13.444 4.349 1.00 88.56 223 SER A C 1
ATOM 1529 O O . SER A 1 223 ? -6.730 -13.594 3.845 1.00 88.56 223 SER A O 1
ATOM 1531 N N . ALA A 1 224 ? -8.880 -14.212 4.011 1.00 88.44 224 ALA A N 1
ATOM 1532 C CA . ALA A 1 224 ? -8.776 -15.311 3.055 1.00 88.44 224 ALA A CA 1
ATOM 1533 C C . ALA A 1 224 ? -8.337 -14.825 1.663 1.00 88.44 224 ALA A C 1
ATOM 1535 O O . ALA A 1 224 ? -7.481 -15.451 1.047 1.00 88.44 224 ALA A O 1
ATOM 1536 N N . ALA A 1 225 ? -8.848 -13.678 1.204 1.00 89.56 225 ALA A N 1
ATOM 1537 C CA . ALA A 1 225 ? -8.436 -13.046 -0.044 1.00 89.56 225 ALA A CA 1
ATOM 1538 C C . ALA A 1 225 ? -6.952 -12.644 -0.025 1.00 89.56 225 ALA A C 1
ATOM 1540 O O . ALA A 1 225 ? -6.249 -12.913 -0.992 1.00 89.56 225 ALA A O 1
ATOM 1541 N N . CYS A 1 226 ? -6.435 -12.085 1.077 1.00 88.06 226 CYS A N 1
ATOM 1542 C CA . CYS A 1 226 ? -4.994 -11.844 1.231 1.00 88.06 226 CYS A CA 1
ATOM 1543 C C . CYS A 1 226 ? -4.174 -13.136 1.135 1.00 88.06 226 CYS A C 1
ATOM 1545 O O . CYS A 1 226 ? -3.145 -13.154 0.463 1.00 88.06 226 CYS A O 1
ATOM 1547 N N . GLY A 1 227 ? -4.620 -14.213 1.789 1.00 83.81 227 GLY A N 1
ATOM 1548 C CA . GLY A 1 227 ? -3.967 -15.520 1.686 1.00 83.81 227 GLY A CA 1
ATOM 1549 C C . GLY A 1 227 ? -3.973 -16.055 0.250 1.00 83.81 227 GLY A C 1
ATOM 1550 O O . GLY A 1 227 ? -2.945 -16.509 -0.246 1.00 83.81 227 GLY A O 1
ATOM 1551 N N . ALA A 1 228 ? -5.108 -15.929 -0.442 1.00 89.25 228 ALA A N 1
ATOM 1552 C CA . ALA A 1 228 ? -5.258 -16.327 -1.838 1.00 89.25 228 ALA A CA 1
ATOM 1553 C C . ALA A 1 228 ? -4.377 -15.497 -2.784 1.00 89.25 228 ALA A C 1
ATOM 1555 O O . ALA A 1 228 ? -3.793 -16.059 -3.703 1.00 89.25 228 ALA A O 1
ATOM 1556 N N . LEU A 1 229 ? -4.220 -14.192 -2.541 1.00 88.31 229 LEU A N 1
ATOM 1557 C CA . LEU A 1 229 ? -3.303 -13.336 -3.301 1.00 88.31 229 LEU A CA 1
ATOM 1558 C C . LEU A 1 229 ? -1.841 -13.752 -3.093 1.00 88.31 229 LEU A C 1
ATOM 1560 O O . LEU A 1 229 ? -1.089 -13.828 -4.061 1.00 88.31 229 LEU A O 1
ATOM 1564 N N . GLY A 1 230 ? -1.453 -14.100 -1.862 1.00 83.31 230 GLY A N 1
ATOM 1565 C CA . GLY A 1 230 ? -0.137 -14.682 -1.586 1.00 83.31 230 GLY A CA 1
ATOM 1566 C C . GLY A 1 230 ? 0.095 -15.981 -2.366 1.00 83.31 230 GLY A C 1
ATOM 1567 O O . GLY A 1 230 ? 1.125 -16.133 -3.015 1.00 83.31 230 GLY A O 1
ATOM 1568 N N . ALA A 1 231 ? -0.888 -16.886 -2.378 1.00 85.62 231 ALA A N 1
ATOM 1569 C CA . ALA A 1 231 ? -0.817 -18.126 -3.153 1.00 85.62 231 ALA A CA 1
ATOM 1570 C C . ALA A 1 231 ? -0.791 -17.882 -4.674 1.00 85.62 231 ALA A C 1
ATOM 1572 O O . ALA A 1 231 ? -0.034 -18.534 -5.390 1.00 85.62 231 ALA A O 1
ATOM 1573 N N . ALA A 1 232 ? -1.568 -16.918 -5.175 1.00 84.62 232 ALA A N 1
ATOM 1574 C CA . ALA A 1 232 ? -1.580 -16.545 -6.587 1.00 84.62 232 ALA A CA 1
ATOM 1575 C C . ALA A 1 232 ? -0.214 -16.017 -7.044 1.00 84.62 232 ALA A C 1
ATOM 1577 O O . ALA A 1 232 ? 0.255 -16.397 -8.115 1.00 84.62 232 ALA A O 1
ATOM 1578 N N . ALA A 1 233 ? 0.463 -15.214 -6.216 1.00 83.69 233 ALA A N 1
ATOM 1579 C CA . ALA A 1 233 ? 1.824 -14.769 -6.503 1.00 83.69 233 ALA A CA 1
ATOM 1580 C C . ALA A 1 233 ? 2.794 -15.957 -6.650 1.00 83.69 233 ALA A C 1
ATOM 1582 O O . ALA A 1 233 ? 3.651 -15.929 -7.530 1.00 83.69 233 ALA A O 1
ATOM 1583 N N . ILE A 1 234 ? 2.639 -17.019 -5.841 1.00 84.50 234 ILE A N 1
ATOM 1584 C CA . ILE A 1 234 ? 3.487 -18.223 -5.932 1.00 84.50 234 ILE A CA 1
ATOM 1585 C C . ILE A 1 234 ? 3.285 -18.888 -7.292 1.00 84.50 234 ILE A C 1
ATOM 1587 O O . ILE A 1 234 ? 4.255 -19.217 -7.969 1.00 84.50 234 ILE A O 1
ATOM 1591 N N . VAL A 1 235 ? 2.027 -19.056 -7.710 1.00 84.12 235 VAL A N 1
ATOM 1592 C CA . VAL A 1 235 ? 1.692 -19.674 -9.000 1.00 84.12 235 VAL A CA 1
ATOM 1593 C C . VAL A 1 235 ? 2.285 -18.877 -10.158 1.00 84.12 235 VAL A C 1
ATOM 1595 O O . VAL A 1 235 ? 2.899 -19.476 -11.034 1.00 84.12 235 VAL A O 1
ATOM 1598 N N . VAL A 1 236 ? 2.160 -17.546 -10.151 1.00 82.31 236 VAL A N 1
ATOM 1599 C CA . VAL A 1 236 ? 2.706 -16.702 -11.227 1.00 82.31 236 VAL A CA 1
ATOM 1600 C C . VAL A 1 236 ? 4.227 -16.831 -11.316 1.00 82.31 236 VAL A C 1
ATOM 1602 O O . VAL A 1 236 ? 4.742 -17.031 -12.410 1.00 82.31 236 VAL A O 1
ATOM 1605 N N . VAL A 1 237 ? 4.944 -16.804 -10.188 1.00 80.38 237 VAL A N 1
ATOM 1606 C CA . VAL A 1 237 ? 6.409 -16.980 -10.183 1.00 80.38 237 VAL A CA 1
ATOM 1607 C C . VAL A 1 237 ? 6.820 -18.383 -10.646 1.00 80.38 237 VAL A C 1
ATOM 1609 O O . VAL A 1 237 ? 7.791 -18.526 -11.383 1.00 80.38 237 VAL A O 1
ATOM 1612 N N . LEU A 1 238 ? 6.078 -19.428 -10.264 1.00 82.12 238 LEU A N 1
ATOM 1613 C CA . LEU A 1 238 ? 6.351 -20.801 -10.706 1.00 82.12 238 LEU A CA 1
ATOM 1614 C C . LEU A 1 238 ? 6.089 -21.018 -12.201 1.00 82.12 238 LEU A C 1
ATOM 1616 O O . LEU A 1 238 ? 6.767 -21.839 -12.814 1.00 82.12 238 LEU A O 1
ATOM 1620 N N . VAL A 1 239 ? 5.093 -20.338 -12.775 1.00 79.69 239 VAL A N 1
ATOM 1621 C CA . VAL A 1 239 ? 4.819 -20.376 -14.219 1.00 79.69 239 VAL A CA 1
ATOM 1622 C C . VAL A 1 239 ? 5.900 -19.607 -14.977 1.00 79.69 239 VAL A C 1
ATOM 1624 O O . VAL A 1 239 ? 6.457 -20.154 -15.922 1.00 79.69 239 VAL A O 1
ATOM 1627 N N . ALA A 1 240 ? 6.259 -18.415 -14.494 1.00 71.88 240 ALA A N 1
ATOM 1628 C CA . ALA A 1 240 ? 7.318 -17.582 -15.060 1.00 71.88 240 ALA A CA 1
ATOM 1629 C C . ALA A 1 240 ? 8.678 -18.293 -15.097 1.00 71.88 240 ALA A C 1
ATOM 1631 O O . ALA A 1 240 ? 9.383 -18.256 -16.095 1.00 71.88 240 ALA A O 1
ATOM 1632 N N . GLY A 1 241 ? 9.034 -19.016 -14.030 1.00 65.12 241 GLY A N 1
ATOM 1633 C CA . GLY A 1 241 ? 10.286 -19.779 -13.964 1.00 65.12 241 GLY A CA 1
ATOM 1634 C C . GLY A 1 241 ? 10.328 -21.046 -14.829 1.00 65.12 241 GLY A C 1
ATOM 1635 O O . GLY A 1 241 ? 11.334 -21.752 -14.804 1.00 65.12 241 GLY A O 1
ATOM 1636 N N . ARG A 1 242 ? 9.240 -21.383 -15.536 1.00 58.19 242 ARG A N 1
ATOM 1637 C CA . ARG A 1 242 ? 9.159 -22.529 -16.460 1.00 58.19 242 ARG A CA 1
ATOM 1638 C C . ARG A 1 242 ? 9.114 -22.125 -17.937 1.00 58.19 242 ARG A C 1
ATOM 1640 O O . ARG A 1 242 ? 9.193 -23.028 -18.771 1.00 58.19 242 ARG A O 1
ATOM 1647 N N . ALA A 1 243 ? 8.921 -20.841 -18.236 1.00 51.31 243 ALA A N 1
ATOM 1648 C CA . ALA A 1 243 ? 8.960 -20.282 -19.587 1.00 51.31 243 ALA A CA 1
ATOM 1649 C C . ALA A 1 243 ? 10.408 -20.008 -20.021 1.00 51.31 243 ALA A C 1
ATOM 1651 O O . ALA A 1 243 ? 10.672 -20.135 -21.238 1.00 51.31 243 ALA A O 1
#

Radius of gyration: 17.14 Å; Cα contacts (8 Å, |Δi|>4): 363; chains: 1; bounding box: 47×40×41 Å

Solvent-accessible surface area (backbone atoms only — not comparable to full-atom values): 12177 Å² total; per-residue (Å²): 135,62,71,64,52,54,51,49,53,53,47,45,58,73,74,41,60,37,51,55,52,49,50,48,44,43,52,52,24,34,58,75,46,69,42,58,74,67,58,87,74,50,74,53,26,48,53,14,44,54,29,25,31,56,25,47,52,50,40,67,43,47,82,44,60,78,80,71,57,75,76,84,82,52,77,61,47,39,47,67,59,34,50,50,24,42,50,49,12,33,67,47,39,21,73,94,74,82,49,72,57,42,54,40,13,50,50,10,21,50,45,12,46,51,43,34,29,64,68,58,77,41,56,32,44,59,56,53,38,49,51,80,56,72,65,54,50,48,30,33,48,37,19,19,49,13,33,52,55,22,30,56,64,52,24,40,74,47,54,51,40,53,59,31,22,36,44,41,33,45,38,41,32,38,52,19,44,31,48,71,42,70,53,85,49,56,73,70,54,6,54,51,49,33,50,49,35,51,50,52,28,29,52,49,50,25,50,52,39,73,41,42,72,58,50,64,75,40,44,66,60,45,20,50,47,10,38,49,32,19,52,48,28,51,52,53,50,59,53,59,77,70,111

Secondary structure (DSSP, 8-state):
--HHHHHHHHHHHHH-THHHHHHHHHHHHHHHTTPPPPPPPPHHHHHHHHHHHHHHHTS--TT-GGGTS--SS--S-BHHHHHHHHHHHHHHHS-S---HHHHHHHHHHHHHHHHHHHHHT--BHHHHHH--SHHHHHHHHHHHHHHHHHHHHHH--TTSS-HHHHHHHHHHHHHHHHTTSPTT--THHHHHHHHHHHHHHHHHHHHHHHTHHHHHHTHHHHHHHHHHHHHHHHHHHHHHTT-

Mean predicted aligned error: 8.37 Å